Protein AF-A0A351ENZ6-F1 (afdb_monomer_lite)

Foldseek 3Di:
DDDDDPVVVVPDDPPDDPPDDDADDPVRLLVVFAADADDDPPAQPLRLVCLQVVAQDPVSLVSVVVVCVVQQQWDWDDDPPWIKIFGGPDDDDPVCNVLVCQLCDPVRRMDIPVDDDPSNVVSSVVVRVVSVVCSQVVLQWDVVLVVQLVVLQVCLVVQLVQLVVQLVVLVVCCVPPHDVSVVSNVSSVVSNVVSVVSNVCSVVSTDTDPNSSVSNSSSSSNVVNVVVVVVVVD

Sequence (234 aa):
MWSGGAADAAFGPLSGDVAGVELVDHERLAEMASIEFASPQGLSAAAGGIIHAEGVNSEHQIAWLIECAIRDEVRLEENHDDFVLSRGPAEPDPAVAGRLRAIFAGGVNRIELGTYDSGFAAAWEGLATELEEWREASGLWDQRGHQRRSSAQVFGVLGAFVGLVLAAVGGGLANRFGPVWVVLCAVGALLAGASLAALIRSWELPIRTPQGSARWIQIESFRRSIAASEARHA

Structure (mmCIF, N/CA/C/O backbone):
data_AF-A0A351ENZ6-F1
#
_entry.id   AF-A0A351ENZ6-F1
#
loop_
_atom_site.group_PDB
_atom_site.id
_atom_site.type_symbol
_atom_site.label_atom_id
_atom_site.label_alt_id
_atom_site.label_comp_id
_atom_site.label_asym_id
_atom_site.label_entity_id
_atom_site.label_seq_id
_atom_site.pdbx_PDB_ins_code
_atom_site.Cartn_x
_atom_site.Cartn_y
_atom_site.Cartn_z
_atom_site.occupancy
_atom_site.B_iso_or_equiv
_atom_site.auth_seq_id
_atom_site.auth_comp_id
_atom_site.auth_asym_id
_atom_site.auth_atom_id
_atom_site.pdbx_PDB_model_num
ATOM 1 N N . MET A 1 1 ? 12.466 12.233 24.292 1.00 42.19 1 MET A N 1
ATOM 2 C CA . MET A 1 1 ? 13.708 11.607 24.789 1.00 42.19 1 MET A CA 1
ATOM 3 C C . MET A 1 1 ? 13.307 10.708 25.945 1.00 42.19 1 MET A C 1
ATOM 5 O O . MET A 1 1 ? 12.887 11.272 26.938 1.00 42.19 1 MET A O 1
ATOM 9 N N . TRP A 1 2 ? 13.317 9.385 25.735 1.00 30.62 2 TRP A N 1
ATOM 10 C CA . TRP A 1 2 ? 13.268 8.233 26.669 1.00 30.62 2 TRP A CA 1
ATOM 11 C C . TRP A 1 2 ? 13.370 7.001 25.749 1.00 30.62 2 TRP A C 1
ATOM 13 O O . TRP A 1 2 ? 12.545 6.841 24.858 1.00 30.62 2 TRP A O 1
ATOM 23 N N . SER A 1 3 ? 14.577 6.447 25.617 1.00 38.00 3 SER A N 1
ATOM 24 C CA . SER A 1 3 ? 15.084 5.264 26.334 1.00 38.00 3 SER A CA 1
ATOM 25 C C . SER A 1 3 ? 14.529 3.973 25.731 1.00 38.00 3 SER A C 1
ATOM 27 O O . SER A 1 3 ? 13.439 3.526 26.084 1.00 38.00 3 SER A O 1
ATOM 29 N N . GLY A 1 4 ? 15.304 3.429 24.791 1.00 36.25 4 GLY A N 1
ATOM 30 C CA . GLY A 1 4 ? 15.056 2.175 24.102 1.00 36.25 4 GLY A CA 1
ATOM 31 C C . GLY A 1 4 ? 14.756 1.022 25.048 1.00 36.25 4 GLY A C 1
ATOM 32 O O . GLY A 1 4 ? 15.474 0.783 26.019 1.00 36.25 4 GLY A O 1
ATOM 33 N N . GLY A 1 5 ? 13.661 0.322 24.755 1.00 40.75 5 GLY A N 1
ATOM 34 C CA . GLY A 1 5 ? 13.326 -0.948 25.387 1.00 40.75 5 GLY A CA 1
ATOM 35 C C . GLY A 1 5 ? 14.260 -2.070 24.929 1.00 40.75 5 GLY A C 1
ATOM 36 O O . GLY A 1 5 ? 15.156 -1.862 24.118 1.00 40.75 5 GLY A O 1
ATOM 37 N N . ALA A 1 6 ? 14.022 -3.290 25.412 1.00 41.22 6 ALA A N 1
ATOM 38 C CA . ALA A 1 6 ? 14.859 -4.466 25.139 1.00 41.22 6 ALA A CA 1
ATOM 39 C C . ALA A 1 6 ? 15.089 -4.767 23.639 1.00 41.22 6 ALA A C 1
ATOM 41 O O . ALA A 1 6 ? 16.080 -5.405 23.296 1.00 41.22 6 ALA A O 1
ATOM 42 N N . ALA A 1 7 ? 14.227 -4.260 22.750 1.00 45.78 7 ALA A N 1
ATOM 43 C CA . ALA A 1 7 ? 14.430 -4.310 21.303 1.00 45.78 7 ALA A CA 1
ATOM 44 C C . ALA A 1 7 ? 15.624 -3.453 20.831 1.00 45.78 7 ALA A C 1
ATOM 46 O O . ALA A 1 7 ? 16.359 -3.880 19.952 1.00 45.78 7 ALA A O 1
ATOM 47 N N . ASP A 1 8 ? 15.875 -2.296 21.450 1.00 45.44 8 ASP A N 1
ATOM 48 C CA . ASP A 1 8 ? 16.986 -1.387 21.115 1.00 45.44 8 ASP A CA 1
ATOM 49 C C . ASP A 1 8 ? 18.348 -1.978 21.535 1.00 45.44 8 ASP A C 1
ATOM 51 O O . ASP A 1 8 ? 19.382 -1.708 20.930 1.00 45.44 8 ASP A O 1
ATOM 55 N N . ALA A 1 9 ? 18.350 -2.864 22.540 1.00 49.19 9 ALA A N 1
ATOM 56 C CA . ALA A 1 9 ? 19.544 -3.568 23.010 1.00 49.19 9 ALA A CA 1
ATOM 57 C C . ALA A 1 9 ? 19.987 -4.719 22.084 1.00 49.19 9 ALA A C 1
ATOM 59 O O . ALA A 1 9 ? 21.149 -5.120 22.132 1.00 49.19 9 ALA A O 1
ATOM 60 N N . ALA A 1 10 ? 19.097 -5.239 21.229 1.00 49.53 10 ALA A N 1
ATOM 61 C CA . ALA A 1 10 ? 19.420 -6.313 20.287 1.00 49.53 10 ALA A CA 1
ATOM 62 C C . ALA A 1 10 ? 20.144 -5.818 19.019 1.00 49.53 10 ALA A C 1
ATOM 64 O O . ALA A 1 10 ? 20.731 -6.628 18.305 1.00 49.53 10 ALA A O 1
ATOM 65 N N . PHE A 1 11 ? 20.137 -4.504 18.752 1.00 54.03 11 PHE A N 1
ATOM 66 C CA . PHE A 1 11 ? 20.664 -3.921 17.508 1.00 54.03 11 PHE A CA 1
ATOM 67 C C . PHE A 1 11 ? 21.945 -3.088 17.666 1.00 54.03 11 PHE A C 1
ATOM 69 O O . PHE A 1 11 ? 22.404 -2.499 16.692 1.00 54.03 11 PHE A O 1
ATOM 76 N N . GLY A 1 12 ? 22.575 -3.127 18.847 1.00 37.56 12 GLY A N 1
ATOM 77 C CA . GLY A 1 12 ? 23.904 -2.561 19.097 1.00 37.56 12 GLY A CA 1
ATOM 78 C C . GLY A 1 12 ? 23.966 -1.024 19.047 1.00 37.56 12 GLY A C 1
ATOM 79 O O . GLY A 1 12 ? 23.147 -0.367 18.406 1.00 37.56 12 GLY A O 1
ATOM 80 N N . PRO A 1 13 ? 24.928 -0.394 19.743 1.00 36.34 13 PRO A N 1
ATOM 81 C CA . PRO A 1 13 ? 25.093 1.049 19.665 1.00 36.34 13 PRO A CA 1
ATOM 82 C C . PRO A 1 13 ? 25.539 1.450 18.249 1.00 36.34 13 PRO A C 1
ATOM 84 O O . PRO A 1 13 ? 26.381 0.784 17.649 1.00 36.34 13 PRO A O 1
ATOM 87 N N . LEU A 1 14 ? 25.024 2.581 17.750 1.00 49.28 14 LEU A N 1
ATOM 88 C CA . LEU A 1 14 ? 25.514 3.312 16.568 1.00 49.28 14 LEU A CA 1
ATOM 89 C C . LEU A 1 14 ? 26.933 3.868 16.824 1.00 49.28 14 LEU A C 1
ATOM 91 O O . LEU A 1 14 ? 27.178 5.072 16.777 1.00 49.28 14 LEU A O 1
ATOM 95 N N . SER A 1 15 ? 27.875 3.002 17.181 1.00 42.12 15 SER A N 1
ATOM 96 C CA . SER A 1 15 ? 29.256 3.335 17.496 1.00 42.12 15 SER A CA 1
ATOM 97 C C . SER A 1 15 ? 30.168 2.754 16.427 1.00 42.12 15 SER A C 1
ATOM 99 O O . SER A 1 15 ? 30.624 1.625 16.538 1.00 42.12 15 SER A O 1
ATOM 101 N N . GLY A 1 16 ? 30.454 3.571 15.413 1.00 40.16 16 GLY A N 1
ATOM 102 C CA . GLY A 1 16 ? 31.770 3.661 14.766 1.00 40.16 16 GLY A CA 1
ATOM 103 C C . GLY A 1 16 ? 32.257 2.515 13.877 1.00 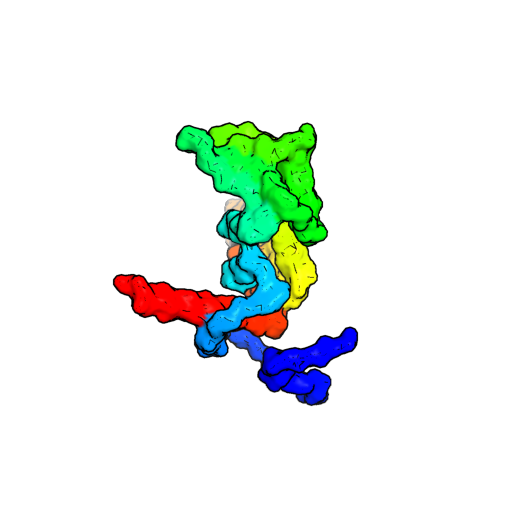40.16 16 GLY A C 1
ATOM 104 O O . GLY A 1 16 ? 33.166 2.763 13.094 1.00 40.16 16 GLY A O 1
ATOM 105 N N . ASP A 1 17 ? 31.657 1.330 13.932 1.00 40.62 17 ASP A N 1
ATOM 106 C CA . ASP A 1 17 ? 31.859 0.266 12.951 1.00 40.62 17 ASP A CA 1
ATOM 107 C C . ASP A 1 17 ? 30.571 0.163 12.139 1.00 40.62 17 ASP A C 1
ATOM 109 O O . ASP A 1 17 ? 29.503 -0.148 12.670 1.00 40.62 17 ASP A O 1
ATOM 113 N N . VAL A 1 18 ? 30.632 0.515 10.854 1.00 47.38 18 VAL A N 1
ATOM 114 C CA . VAL A 1 18 ? 29.490 0.326 9.958 1.00 47.38 18 VAL A CA 1
ATOM 115 C C . VAL A 1 18 ? 29.313 -1.180 9.844 1.00 47.38 18 VAL A C 1
ATOM 117 O O . VAL A 1 18 ? 30.059 -1.827 9.111 1.00 47.38 18 VAL A O 1
ATOM 120 N N . ALA A 1 19 ? 28.373 -1.743 10.608 1.00 56.81 19 ALA A N 1
ATOM 121 C CA . ALA A 1 19 ? 27.959 -3.126 10.441 1.00 56.81 19 ALA A CA 1
ATOM 122 C C . ALA A 1 19 ? 27.770 -3.371 8.939 1.00 56.81 19 ALA A C 1
ATOM 124 O O . ALA A 1 19 ? 27.070 -2.604 8.269 1.00 56.81 19 ALA A O 1
ATOM 125 N N . GLY A 1 20 ? 28.478 -4.365 8.399 1.00 56.78 20 GLY A N 1
ATOM 126 C CA . GLY A 1 20 ? 28.461 -4.640 6.969 1.00 56.78 20 GLY A CA 1
ATOM 127 C C . GLY A 1 20 ? 27.023 -4.850 6.508 1.00 56.78 20 GLY A C 1
ATOM 128 O O . GLY A 1 20 ? 26.339 -5.742 7.002 1.00 56.78 20 GLY A O 1
ATOM 129 N N . VAL A 1 21 ? 26.549 -4.004 5.593 1.00 68.12 21 VAL A N 1
ATOM 130 C CA . VAL A 1 21 ? 25.243 -4.190 4.959 1.00 68.12 21 VAL A CA 1
ATOM 131 C C . VAL A 1 21 ? 25.436 -5.176 3.815 1.00 68.12 21 VAL A C 1
ATOM 133 O O . VAL A 1 21 ? 26.116 -4.865 2.837 1.00 68.12 21 VAL A O 1
ATOM 136 N N . GLU A 1 22 ? 24.851 -6.361 3.950 1.00 77.25 22 GLU A N 1
ATOM 137 C CA . GLU A 1 22 ? 24.860 -7.401 2.923 1.00 77.25 22 GLU A CA 1
ATOM 138 C C . GLU A 1 22 ? 23.503 -7.457 2.211 1.00 77.25 22 GLU A C 1
ATOM 140 O O . GLU A 1 22 ? 22.449 -7.316 2.835 1.00 77.25 22 GLU A O 1
ATOM 145 N N . LEU A 1 23 ? 23.531 -7.648 0.889 1.00 77.88 23 LEU A N 1
ATOM 146 C CA . LEU A 1 23 ? 22.327 -7.942 0.117 1.00 77.88 23 LEU A CA 1
ATOM 147 C C . LEU A 1 23 ? 22.000 -9.424 0.273 1.00 77.88 23 LEU A C 1
ATOM 149 O O . LEU A 1 23 ? 22.807 -10.279 -0.079 1.00 77.88 23 LEU A O 1
ATOM 153 N N . VAL A 1 24 ? 20.805 -9.702 0.778 1.00 80.19 24 VAL A N 1
ATOM 154 C CA . VAL A 1 24 ? 20.332 -11.050 1.086 1.00 80.19 24 VAL A CA 1
ATOM 155 C C . VAL A 1 24 ? 19.031 -11.286 0.326 1.00 80.19 24 VAL A C 1
ATOM 157 O O . VAL A 1 24 ? 18.203 -10.378 0.222 1.00 80.19 24 VAL A O 1
ATOM 160 N N . ASP A 1 25 ? 18.860 -12.481 -0.237 1.00 82.94 25 ASP A N 1
ATOM 161 C CA . ASP A 1 25 ? 17.601 -12.860 -0.876 1.00 82.94 25 ASP A CA 1
ATOM 162 C C . ASP A 1 25 ? 16.477 -13.086 0.153 1.00 82.94 25 ASP A C 1
ATOM 164 O O . ASP A 1 25 ? 16.684 -13.115 1.369 1.00 82.94 25 ASP A O 1
ATOM 168 N N . HIS A 1 26 ? 15.245 -13.207 -0.340 1.00 82.00 26 HIS A N 1
ATOM 169 C CA . HIS A 1 26 ? 14.070 -13.314 0.520 1.00 82.00 26 HIS A CA 1
ATOM 170 C C . HIS A 1 26 ? 14.065 -14.595 1.368 1.00 82.00 26 HIS A C 1
ATOM 172 O O . HIS A 1 26 ? 13.632 -14.563 2.518 1.00 82.00 26 HIS A O 1
ATOM 178 N N . GLU A 1 27 ? 14.551 -15.713 0.824 1.00 83.69 27 GLU A N 1
ATOM 179 C CA . GLU A 1 27 ? 14.566 -17.009 1.508 1.00 83.69 27 GLU A CA 1
ATOM 180 C C . GLU A 1 27 ? 15.565 -16.990 2.664 1.00 83.69 27 GLU A C 1
ATOM 182 O O . GLU A 1 27 ? 15.216 -17.287 3.808 1.00 83.69 27 GLU A O 1
ATOM 187 N N . ARG A 1 28 ? 16.780 -16.511 2.402 1.00 82.62 28 ARG A N 1
ATOM 188 C CA . ARG A 1 28 ? 17.819 -16.365 3.411 1.00 82.62 28 ARG A CA 1
ATOM 189 C C . ARG A 1 28 ? 17.437 -15.344 4.482 1.00 82.62 28 ARG A C 1
ATOM 191 O O . ARG A 1 28 ? 17.751 -15.550 5.652 1.00 82.62 28 ARG A O 1
ATOM 198 N N . LEU A 1 29 ? 16.712 -14.283 4.127 1.00 83.38 29 LEU A N 1
ATOM 199 C CA . LEU A 1 29 ? 16.160 -13.350 5.111 1.00 83.38 29 LEU A CA 1
ATOM 200 C C . LEU A 1 29 ? 15.063 -14.006 5.972 1.00 83.38 29 LEU A C 1
ATOM 202 O O . LEU A 1 29 ? 14.991 -13.760 7.176 1.00 83.38 29 LEU A O 1
ATOM 206 N N . ALA A 1 30 ? 14.236 -14.876 5.386 1.00 83.12 30 ALA A N 1
ATOM 207 C CA . ALA A 1 30 ? 13.219 -15.645 6.103 1.00 83.12 30 ALA A CA 1
ATOM 208 C C . ALA A 1 30 ? 13.824 -16.635 7.111 1.00 83.12 30 ALA A C 1
ATOM 210 O O . ALA A 1 30 ? 13.218 -16.895 8.154 1.00 83.12 30 ALA A O 1
ATOM 211 N N . GLU A 1 31 ? 15.008 -17.182 6.841 1.00 85.38 31 GLU A N 1
ATOM 212 C CA . GLU A 1 31 ? 15.739 -18.035 7.789 1.00 85.38 31 GLU A CA 1
ATOM 213 C C . GLU A 1 31 ? 16.205 -17.271 9.036 1.00 85.38 31 GLU A C 1
ATOM 215 O O . GLU A 1 31 ? 16.353 -17.863 10.104 1.00 85.38 31 GLU A O 1
ATOM 220 N N . MET A 1 32 ? 16.400 -15.953 8.930 1.00 84.50 32 MET A N 1
ATOM 221 C CA . MET A 1 32 ? 16.788 -15.105 10.062 1.00 84.50 32 MET A CA 1
ATOM 222 C C . MET A 1 32 ? 15.618 -14.809 11.013 1.00 84.50 32 MET A C 1
ATOM 224 O O . MET A 1 32 ? 15.847 -14.385 12.146 1.00 84.50 32 MET A O 1
ATOM 228 N N . ALA A 1 33 ? 14.372 -15.029 10.580 1.00 81.19 33 ALA A N 1
ATOM 229 C CA . ALA A 1 33 ? 13.196 -14.832 11.418 1.00 81.19 33 ALA A CA 1
ATOM 230 C C . ALA A 1 33 ? 13.034 -15.966 12.439 1.00 81.19 33 ALA A C 1
ATOM 232 O O . ALA A 1 33 ? 12.765 -17.120 12.093 1.00 81.19 33 ALA A O 1
ATOM 233 N N . SER A 1 34 ? 13.165 -15.617 13.720 1.00 76.69 34 SER A N 1
ATOM 234 C CA . SER A 1 34 ? 12.829 -16.489 14.849 1.00 76.69 34 SER A CA 1
ATOM 235 C C . SER A 1 34 ? 11.314 -16.501 15.102 1.00 76.69 34 SER A C 1
ATOM 237 O O . SER A 1 34 ? 10.559 -15.901 14.351 1.00 76.69 34 SER A O 1
ATOM 239 N N . ILE A 1 35 ? 10.829 -17.217 16.119 1.00 74.62 35 ILE A N 1
ATOM 240 C CA . ILE A 1 35 ? 9.416 -17.150 16.529 1.00 74.62 35 ILE A CA 1
ATOM 241 C C . ILE A 1 35 ? 9.283 -16.052 17.582 1.00 74.62 35 ILE A C 1
ATOM 243 O O . ILE A 1 35 ? 9.922 -16.132 18.631 1.00 74.62 35 ILE A O 1
ATOM 247 N N . GLU A 1 36 ? 8.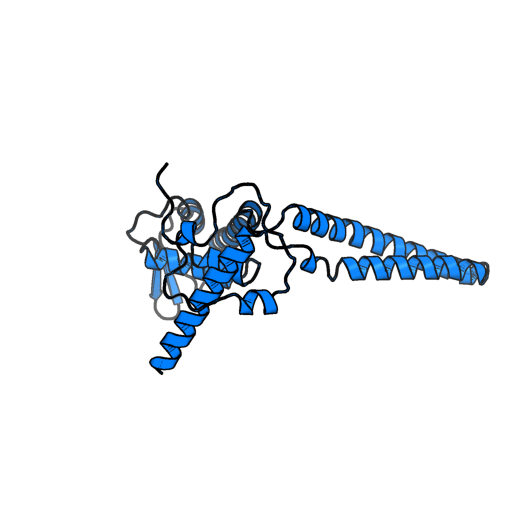428 -15.062 17.330 1.00 72.62 36 GLU A N 1
ATOM 248 C CA . GLU A 1 36 ? 8.165 -13.964 18.261 1.00 72.62 36 GLU A CA 1
ATOM 249 C C . GLU A 1 36 ? 6.667 -13.869 18.559 1.00 72.62 36 GLU A C 1
ATOM 251 O O . GLU A 1 36 ? 5.837 -13.846 17.656 1.00 72.62 36 GLU A O 1
ATOM 256 N N . PHE A 1 37 ? 6.304 -13.846 19.842 1.00 66.69 37 PHE A N 1
ATOM 257 C CA . PHE A 1 37 ? 4.900 -13.809 20.276 1.00 66.69 37 PHE A CA 1
ATOM 258 C C . PHE A 1 37 ? 4.353 -12.388 20.453 1.00 66.69 37 PHE A C 1
ATOM 260 O O . PHE A 1 37 ? 3.145 -12.209 20.594 1.00 66.69 37 PHE A O 1
ATOM 267 N N . ALA A 1 38 ? 5.223 -11.378 20.478 1.00 74.50 38 ALA A N 1
ATOM 268 C CA . ALA A 1 38 ? 4.805 -9.993 20.619 1.00 74.50 38 ALA A CA 1
ATOM 269 C C . ALA A 1 38 ? 4.370 -9.431 19.261 1.00 74.50 38 ALA A C 1
ATOM 271 O O . ALA A 1 38 ? 5.076 -9.587 18.268 1.00 74.50 38 ALA A O 1
ATOM 272 N N . SER A 1 39 ? 3.222 -8.749 19.236 1.00 71.88 39 SER A N 1
ATOM 273 C CA . SER A 1 39 ? 2.805 -7.994 18.053 1.00 71.88 39 SER A CA 1
ATOM 274 C C . SER A 1 39 ? 3.839 -6.899 17.736 1.00 71.88 39 SER A C 1
ATOM 276 O O . SER A 1 39 ? 4.297 -6.224 18.671 1.00 71.88 39 SER A O 1
ATOM 278 N N . PRO A 1 40 ? 4.201 -6.687 16.455 1.00 78.31 40 PRO A N 1
ATOM 279 C CA . PRO A 1 40 ? 5.103 -5.615 16.051 1.00 78.31 40 PRO A CA 1
ATOM 280 C C . PRO A 1 40 ? 4.587 -4.244 16.509 1.00 78.31 40 PRO A C 1
ATOM 282 O O . PRO A 1 40 ? 3.579 -3.734 16.023 1.00 78.31 40 PRO A O 1
ATOM 285 N N . GLN A 1 41 ? 5.285 -3.618 17.458 1.00 79.44 41 GLN A N 1
ATOM 286 C CA . GLN A 1 41 ? 4.837 -2.345 18.024 1.00 79.44 41 GLN A CA 1
ATOM 287 C C . GLN A 1 41 ? 4.983 -1.184 17.034 1.00 79.44 41 GLN A C 1
ATOM 289 O O . GLN A 1 41 ? 5.978 -1.077 16.302 1.00 79.44 41 GLN A O 1
ATOM 294 N N . GLY A 1 42 ? 4.007 -0.272 17.089 1.00 82.62 42 GLY A N 1
ATOM 295 C CA . GLY A 1 42 ? 3.981 0.949 16.282 1.00 82.62 42 GLY A CA 1
ATOM 296 C C . GLY A 1 42 ? 3.689 0.698 14.805 1.00 82.62 42 GLY A C 1
ATOM 297 O O . GLY A 1 42 ? 4.069 1.516 13.970 1.00 82.62 42 GLY A O 1
ATOM 298 N N . LEU A 1 43 ? 3.064 -0.435 14.484 1.00 86.31 43 LEU A N 1
ATOM 299 C CA . LEU A 1 43 ? 2.699 -0.807 13.130 1.00 86.31 43 LEU A CA 1
ATOM 300 C C . LEU A 1 43 ? 1.227 -1.211 13.089 1.00 86.31 43 LEU A C 1
ATOM 302 O O . LEU A 1 43 ? 0.778 -1.986 13.931 1.00 86.31 43 LEU A O 1
ATOM 306 N N . SER A 1 44 ? 0.491 -0.692 12.112 1.00 90.69 44 SER A N 1
ATOM 307 C CA . SER A 1 44 ? -0.852 -1.181 11.818 1.00 90.69 44 SER A CA 1
ATOM 308 C C . SER A 1 44 ? -0.778 -2.521 11.078 1.00 90.69 44 SER A C 1
ATOM 310 O O . SER A 1 44 ? 0.217 -2.826 10.416 1.00 90.69 44 SER A O 1
ATOM 312 N N . ALA A 1 45 ? -1.825 -3.331 11.159 1.00 90.94 45 ALA A N 1
ATOM 313 C CA . ALA A 1 45 ? -1.991 -4.572 10.418 1.00 90.94 45 ALA A CA 1
ATOM 314 C C . ALA A 1 45 ? -1.929 -4.320 8.907 1.00 90.94 45 ALA A C 1
ATOM 316 O O . ALA A 1 45 ? -1.285 -5.084 8.189 1.00 90.94 45 ALA A O 1
ATOM 317 N N . ALA A 1 46 ? -2.514 -3.214 8.432 1.00 93.62 46 ALA A N 1
ATOM 318 C CA . ALA A 1 46 ? -2.392 -2.797 7.036 1.00 93.62 46 ALA A CA 1
ATOM 319 C C . ALA A 1 46 ? -0.928 -2.535 6.645 1.00 93.62 46 ALA A C 1
ATOM 321 O O . ALA A 1 46 ? -0.441 -3.093 5.663 1.00 93.62 46 ALA A O 1
ATOM 322 N N . ALA A 1 47 ? -0.194 -1.758 7.449 1.00 93.25 47 ALA A N 1
ATOM 323 C CA . ALA A 1 47 ? 1.230 -1.507 7.236 1.00 93.25 47 ALA A CA 1
ATOM 324 C C . ALA A 1 47 ? 2.061 -2.800 7.297 1.00 93.25 47 ALA A C 1
ATOM 326 O O . ALA A 1 47 ? 2.982 -2.984 6.504 1.00 93.25 47 ALA A O 1
ATOM 327 N N . GLY A 1 48 ? 1.722 -3.718 8.205 1.00 92.31 48 GLY A N 1
ATOM 328 C CA . GLY A 1 48 ? 2.382 -5.016 8.346 1.00 92.31 48 GLY A CA 1
ATOM 329 C C . GLY A 1 48 ? 2.200 -5.895 7.118 1.00 92.31 48 GLY A C 1
ATOM 330 O O . GLY A 1 48 ? 3.177 -6.444 6.609 1.00 92.31 48 GLY A O 1
ATOM 331 N N . GLY A 1 49 ? 0.974 -5.958 6.598 1.00 92.00 49 GLY A N 1
ATOM 332 C CA . GLY A 1 49 ? 0.669 -6.642 5.345 1.00 92.00 49 GLY A CA 1
ATOM 333 C C . GLY A 1 49 ? 1.449 -6.059 4.168 1.00 92.00 49 GLY A C 1
ATOM 334 O O . GLY A 1 49 ? 2.099 -6.805 3.442 1.00 92.00 49 GLY A O 1
ATOM 335 N N . ILE A 1 50 ? 1.495 -4.727 4.042 1.00 93.44 50 ILE A N 1
ATOM 336 C CA . ILE A 1 50 ? 2.241 -4.049 2.967 1.00 93.44 50 ILE A CA 1
ATOM 337 C C . ILE A 1 50 ? 3.738 -4.357 3.036 1.00 93.44 50 ILE A C 1
ATOM 339 O O . ILE A 1 50 ? 4.371 -4.597 2.008 1.00 93.44 50 ILE A O 1
ATOM 343 N N . ILE A 1 51 ? 4.323 -4.365 4.237 1.00 92.50 51 ILE A N 1
ATOM 344 C CA . ILE A 1 51 ? 5.735 -4.721 4.411 1.00 92.50 51 ILE A CA 1
ATOM 345 C C . ILE A 1 51 ? 5.965 -6.182 4.022 1.00 92.50 51 ILE A C 1
ATOM 347 O O . ILE A 1 51 ? 6.935 -6.469 3.324 1.00 92.50 51 ILE A O 1
ATOM 351 N N . HIS A 1 52 ? 5.084 -7.094 4.443 1.00 90.81 52 HIS A N 1
ATOM 352 C CA . HIS A 1 52 ? 5.208 -8.527 4.166 1.00 90.81 52 HIS A CA 1
ATOM 353 C C . HIS A 1 52 ? 5.061 -8.859 2.676 1.00 90.81 52 HIS A C 1
ATOM 355 O O . HIS A 1 52 ? 5.907 -9.569 2.133 1.00 90.81 52 HIS A O 1
ATOM 361 N N . ALA A 1 53 ? 4.044 -8.291 2.022 1.00 89.62 53 ALA A N 1
ATOM 362 C CA . ALA A 1 53 ? 3.724 -8.479 0.606 1.00 89.62 53 ALA A CA 1
ATOM 363 C C . ALA A 1 53 ? 4.549 -7.592 -0.346 1.00 89.62 53 ALA A C 1
ATOM 365 O O . ALA A 1 53 ? 4.440 -7.721 -1.562 1.00 89.62 53 ALA A O 1
ATOM 366 N N . GLU A 1 54 ? 5.347 -6.670 0.199 1.00 88.06 54 GLU A N 1
ATOM 367 C CA . GLU A 1 54 ? 6.153 -5.680 -0.527 1.00 88.06 54 GLU A CA 1
ATOM 368 C C . GLU A 1 54 ? 5.369 -4.724 -1.445 1.00 88.06 54 GLU A C 1
ATOM 370 O O . GLU A 1 54 ? 5.958 -4.058 -2.305 1.00 88.06 54 GLU A O 1
ATOM 375 N N . GLY A 1 55 ? 4.059 -4.589 -1.244 1.00 88.06 55 GLY A N 1
ATOM 376 C CA . GLY A 1 55 ? 3.169 -3.779 -2.075 1.00 88.06 55 GLY A CA 1
ATOM 377 C C . GLY A 1 55 ? 1.791 -3.583 -1.448 1.00 88.06 55 GLY A C 1
ATOM 378 O O . GLY A 1 55 ? 1.464 -4.198 -0.433 1.00 88.06 55 GLY A O 1
ATOM 379 N N . VAL A 1 56 ? 0.982 -2.707 -2.041 1.00 90.75 56 VAL A N 1
ATOM 380 C CA . VAL A 1 56 ? -0.399 -2.460 -1.609 1.00 90.75 56 VAL A CA 1
ATOM 381 C C . VAL A 1 56 ? -1.364 -3.324 -2.421 1.00 90.75 56 VAL A C 1
ATOM 383 O O . VAL A 1 56 ? -1.419 -3.218 -3.642 1.00 90.75 56 VAL A O 1
ATOM 386 N N . ASN A 1 57 ? -2.152 -4.146 -1.723 1.00 91.62 57 ASN A N 1
ATOM 387 C CA . ASN A 1 57 ? -3.194 -5.001 -2.285 1.00 91.62 57 ASN A CA 1
ATOM 388 C C . ASN A 1 57 ? -4.527 -4.739 -1.560 1.00 91.62 57 ASN A C 1
ATOM 390 O O . ASN A 1 57 ? -4.558 -4.096 -0.504 1.00 91.62 57 ASN A O 1
ATOM 394 N N . SER A 1 58 ? -5.627 -5.277 -2.092 1.00 93.06 58 SER A N 1
ATOM 395 C CA . SER A 1 58 ? -6.972 -5.151 -1.509 1.00 93.06 58 SER A CA 1
ATOM 396 C C . SER A 1 58 ? -7.059 -5.653 -0.066 1.00 93.06 58 SER A C 1
ATOM 398 O O . SER A 1 58 ? -7.767 -5.071 0.755 1.00 93.06 58 SER A O 1
ATOM 400 N N . GLU A 1 59 ? -6.299 -6.691 0.278 1.00 95.12 59 GLU A N 1
ATOM 401 C CA . GLU A 1 59 ? -6.258 -7.274 1.619 1.00 95.12 59 GLU A CA 1
ATOM 402 C C . GLU A 1 59 ? -5.793 -6.254 2.666 1.00 95.12 59 GLU A C 1
ATOM 404 O O . GLU A 1 59 ? -6.258 -6.283 3.802 1.00 95.12 59 GLU A O 1
ATOM 409 N N . HIS A 1 60 ? -4.927 -5.307 2.293 1.00 95.88 60 HIS A N 1
ATOM 410 C CA . HIS A 1 60 ? -4.419 -4.288 3.215 1.00 95.88 60 HIS A CA 1
ATOM 411 C C . HIS A 1 60 ? -5.457 -3.201 3.498 1.00 95.88 60 HIS A C 1
ATOM 413 O O . HIS A 1 60 ? -5.533 -2.700 4.618 1.00 95.88 60 HIS A O 1
ATOM 419 N N . GLN A 1 61 ? -6.302 -2.875 2.517 1.00 95.38 61 GLN A N 1
ATOM 420 C CA . GLN A 1 61 ? -7.437 -1.974 2.725 1.00 95.38 61 GLN A CA 1
ATOM 421 C C . GLN A 1 61 ? -8.482 -2.613 3.648 1.00 95.38 61 GLN A C 1
ATOM 423 O O . GLN A 1 61 ? -9.037 -1.955 4.526 1.00 95.38 61 GLN A O 1
ATOM 428 N N . ILE A 1 62 ? -8.712 -3.920 3.490 1.00 95.38 62 ILE A N 1
ATOM 429 C CA . ILE A 1 62 ? -9.587 -4.690 4.379 1.00 95.38 62 ILE A CA 1
ATOM 430 C C . ILE A 1 62 ? -8.988 -4.755 5.788 1.00 95.38 62 ILE A C 1
ATOM 432 O O . ILE A 1 62 ? -9.699 -4.493 6.753 1.00 95.38 62 ILE A O 1
ATOM 436 N N . ALA A 1 63 ? -7.689 -5.040 5.925 1.00 95.75 63 ALA A N 1
ATOM 437 C CA . ALA A 1 63 ? -7.009 -5.047 7.220 1.00 95.75 63 ALA A CA 1
ATOM 438 C C . ALA A 1 63 ? -7.138 -3.691 7.932 1.00 95.75 63 ALA A C 1
ATOM 440 O O . ALA A 1 63 ? -7.482 -3.651 9.111 1.00 95.75 63 ALA A O 1
ATOM 441 N N . TRP A 1 64 ? -6.961 -2.587 7.199 1.00 96.44 64 TRP A N 1
ATOM 442 C CA . TRP A 1 64 ? -7.186 -1.233 7.709 1.00 96.44 64 TRP A CA 1
ATOM 443 C C . TRP A 1 64 ? -8.621 -1.042 8.220 1.00 96.44 64 TRP A C 1
ATOM 445 O O . TRP A 1 64 ? -8.830 -0.499 9.307 1.00 96.44 64 TRP A O 1
ATOM 455 N N . LEU A 1 65 ? -9.618 -1.522 7.470 1.00 95.38 65 LEU A N 1
ATOM 456 C CA . LEU A 1 65 ? -11.024 -1.412 7.862 1.00 95.38 65 LEU A CA 1
ATOM 457 C C . LEU A 1 65 ? -11.328 -2.250 9.111 1.00 95.38 65 LEU A C 1
ATOM 459 O O . LEU A 1 65 ? -12.023 -1.778 10.010 1.00 95.38 65 LEU A O 1
ATOM 463 N N . ILE A 1 66 ? -10.772 -3.460 9.195 1.00 95.12 66 ILE A N 1
ATOM 464 C CA . ILE A 1 66 ? -10.886 -4.332 10.368 1.00 95.12 66 ILE A CA 1
ATOM 465 C C . ILE A 1 66 ? -10.267 -3.656 11.595 1.00 95.12 66 ILE A C 1
ATOM 467 O O . ILE A 1 66 ? -10.867 -3.681 12.662 1.00 95.12 66 ILE A O 1
ATOM 471 N N . GLU A 1 67 ? -9.115 -2.997 11.473 1.00 94.12 67 GLU A N 1
ATOM 472 C CA . GLU A 1 67 ? -8.519 -2.254 12.590 1.00 94.12 67 GLU A CA 1
ATOM 473 C C . GLU A 1 67 ? -9.364 -1.065 13.045 1.00 94.12 67 GLU A C 1
ATOM 475 O O . GLU A 1 67 ? -9.420 -0.774 14.241 1.00 94.12 67 GLU A O 1
ATOM 480 N N . CYS A 1 68 ? -10.016 -0.367 12.113 1.00 95.88 68 CYS A N 1
ATOM 481 C CA . CYS A 1 68 ? -10.987 0.673 12.456 1.00 95.88 68 CYS A CA 1
ATOM 482 C C . CYS A 1 68 ? -12.189 0.065 13.201 1.00 95.88 68 CYS A C 1
ATOM 484 O O . CYS A 1 68 ? -12.666 0.637 14.180 1.00 95.88 68 CYS A O 1
ATOM 486 N N . ALA A 1 69 ? -12.649 -1.120 12.785 1.00 95.75 69 ALA A N 1
ATOM 487 C CA . ALA A 1 69 ? -13.740 -1.831 13.446 1.00 95.75 69 ALA A CA 1
ATOM 488 C C . ALA A 1 69 ? -13.351 -2.333 14.847 1.00 95.75 69 ALA A C 1
ATOM 490 O O . ALA A 1 69 ? -14.121 -2.187 15.791 1.00 95.75 69 ALA A O 1
ATOM 491 N N . ILE A 1 70 ? -12.131 -2.855 15.017 1.00 94.25 70 ILE A N 1
ATOM 492 C CA . ILE A 1 70 ? -11.583 -3.269 16.320 1.00 94.25 70 ILE A CA 1
ATOM 493 C C . ILE A 1 70 ? -11.502 -2.078 17.284 1.00 94.25 70 ILE A C 1
ATOM 495 O O . ILE A 1 70 ? -11.743 -2.237 18.479 1.00 94.25 70 ILE A O 1
ATOM 499 N N . ARG A 1 71 ? -11.194 -0.880 16.772 1.00 94.88 71 ARG A N 1
ATOM 500 C CA . ARG A 1 71 ? -11.187 0.373 17.545 1.00 94.88 71 ARG A CA 1
ATOM 501 C C . ARG A 1 71 ? -12.581 0.987 17.749 1.00 94.88 71 ARG A C 1
ATOM 503 O O . ARG A 1 71 ? -12.675 2.051 18.350 1.00 94.88 71 ARG A O 1
ATOM 510 N N . ASP A 1 72 ? -13.646 0.324 17.287 1.00 95.56 72 ASP A N 1
ATOM 511 C CA . ASP A 1 72 ? -15.047 0.782 17.328 1.00 95.56 72 ASP A CA 1
ATOM 512 C C . ASP A 1 72 ? -15.252 2.160 16.657 1.00 95.56 72 ASP A C 1
ATOM 514 O O . ASP A 1 72 ? -16.138 2.931 17.025 1.00 95.56 72 ASP A O 1
ATOM 518 N N . GLU A 1 73 ? -14.420 2.484 15.658 1.00 96.00 73 GLU A N 1
ATOM 519 C CA . GLU A 1 73 ? -14.519 3.700 14.828 1.00 96.00 73 GLU A CA 1
ATOM 520 C C . GLU A 1 73 ? -15.524 3.508 13.683 1.00 96.00 73 GLU A C 1
ATOM 522 O O . GLU A 1 73 ? -16.140 4.459 13.191 1.00 96.00 73 GLU A O 1
ATOM 527 N N . VAL A 1 74 ? -15.709 2.255 13.267 1.00 95.94 74 VAL A N 1
ATOM 528 C CA . VAL A 1 74 ? -16.704 1.811 12.289 1.00 95.94 74 VAL A CA 1
ATOM 529 C C . VAL A 1 74 ? -17.353 0.518 12.756 1.00 95.94 74 VAL A C 1
ATOM 531 O O . VAL A 1 74 ? -16.772 -0.233 13.537 1.00 95.94 74 VAL A O 1
ATOM 534 N N . ARG A 1 75 ? -18.549 0.232 12.251 1.00 95.12 75 ARG A N 1
ATOM 535 C CA . ARG A 1 75 ? -19.240 -1.038 12.468 1.00 95.12 75 ARG A CA 1
ATOM 536 C C . ARG A 1 75 ? -19.706 -1.611 11.151 1.00 95.12 75 ARG A C 1
ATOM 538 O O . ARG A 1 75 ? -20.159 -0.875 10.278 1.00 95.12 75 ARG A O 1
ATOM 545 N N . LEU A 1 76 ? -19.593 -2.924 11.032 1.00 92.25 76 LEU A N 1
ATOM 546 C CA . LEU A 1 76 ? -20.135 -3.682 9.920 1.00 92.25 76 LEU A CA 1
ATOM 547 C C . LEU A 1 76 ? -21.275 -4.538 10.464 1.00 92.25 76 LEU A C 1
ATOM 549 O O . LEU A 1 76 ? -21.049 -5.411 11.298 1.00 92.25 76 LEU A O 1
ATOM 553 N N . GLU A 1 77 ? -22.491 -4.247 10.027 1.00 91.81 77 GLU A N 1
ATOM 554 C CA . GLU A 1 77 ? -23.701 -4.940 10.461 1.00 91.81 77 GLU A CA 1
ATOM 555 C C . GLU A 1 77 ? -24.339 -5.649 9.269 1.00 91.81 77 GLU A C 1
ATOM 557 O O . GLU A 1 77 ? -24.424 -5.093 8.175 1.00 91.81 77 GLU A O 1
ATOM 562 N N . GLU A 1 78 ? -24.794 -6.878 9.481 1.00 89.00 78 GLU A N 1
ATOM 563 C CA . GLU A 1 78 ? -25.592 -7.610 8.501 1.00 89.00 78 GLU A CA 1
ATOM 564 C C . GLU A 1 78 ? -27.030 -7.070 8.506 1.00 89.00 7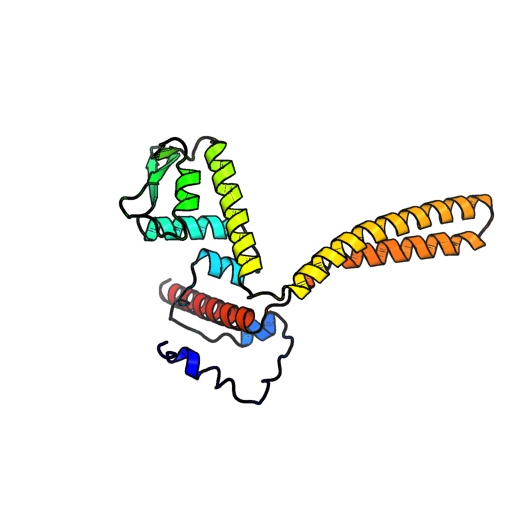8 GLU A C 1
ATOM 566 O O . GLU A 1 78 ? -27.625 -6.828 9.560 1.00 89.00 78 GLU A O 1
ATOM 571 N N . ASN A 1 79 ? -27.590 -6.850 7.322 1.00 82.94 79 ASN A N 1
ATOM 572 C CA . ASN A 1 79 ? -28.942 -6.362 7.105 1.00 82.94 79 ASN A CA 1
ATOM 573 C C . ASN A 1 79 ? -29.619 -7.206 6.021 1.00 82.94 79 ASN A C 1
ATOM 575 O O . ASN A 1 79 ? -29.454 -6.949 4.830 1.00 82.94 79 ASN A O 1
ATOM 579 N N . HIS A 1 80 ? -30.410 -8.191 6.448 1.00 81.62 80 HIS A N 1
ATOM 580 C CA . HIS A 1 80 ? -30.996 -9.206 5.570 1.00 81.62 80 HIS A CA 1
ATOM 581 C C . HIS A 1 80 ? -29.919 -9.969 4.785 1.00 81.62 80 HIS A C 1
ATOM 583 O O . HIS A 1 80 ? -29.209 -10.753 5.400 1.00 81.62 80 HIS A O 1
ATOM 589 N N . ASP A 1 81 ? -29.803 -9.731 3.477 1.00 80.75 81 ASP A N 1
ATOM 590 C CA . ASP A 1 81 ? -28.819 -10.373 2.594 1.00 80.75 81 ASP A CA 1
ATOM 591 C C . ASP A 1 81 ? -27.633 -9.443 2.252 1.00 80.75 81 ASP A C 1
ATOM 593 O O . ASP A 1 81 ? -26.754 -9.822 1.480 1.00 80.75 81 ASP A O 1
ATOM 597 N N . ASP A 1 82 ? -27.598 -8.229 2.820 1.00 84.50 82 ASP A N 1
ATOM 598 C CA . ASP A 1 82 ? -26.579 -7.2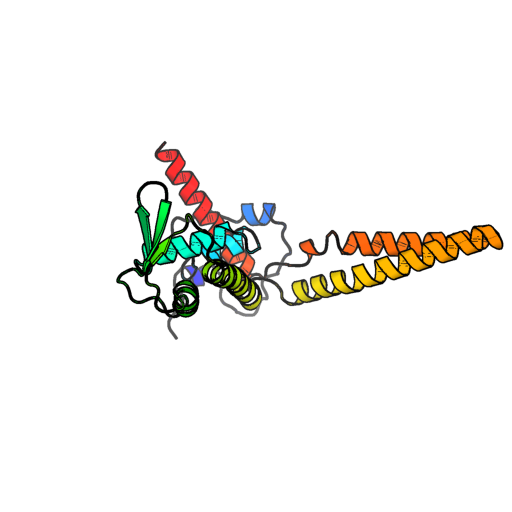09 2.556 1.00 84.50 82 ASP A CA 1
ATOM 599 C C . ASP A 1 82 ? -25.789 -6.831 3.813 1.00 84.50 82 ASP A C 1
ATOM 601 O O . ASP A 1 82 ? -26.212 -7.045 4.947 1.00 84.50 82 ASP A O 1
ATOM 605 N N . PHE A 1 83 ? -24.635 -6.193 3.613 1.00 88.75 83 PHE A N 1
ATOM 606 C CA . PHE A 1 83 ? -23.840 -5.621 4.696 1.00 88.75 83 PHE A CA 1
ATOM 607 C C . PHE A 1 83 ? -23.939 -4.110 4.716 1.00 88.75 83 PHE A C 1
ATOM 609 O O . PHE A 1 83 ? -24.007 -3.445 3.681 1.00 88.75 83 PHE A O 1
ATOM 616 N N . VAL A 1 84 ? -23.891 -3.559 5.919 1.00 91.81 84 VAL A N 1
ATOM 617 C CA . VAL A 1 84 ? -23.995 -2.132 6.133 1.00 91.81 84 VAL A CA 1
ATOM 618 C C . VAL A 1 84 ? -22.843 -1.640 6.986 1.00 91.81 84 VAL A C 1
ATOM 620 O O . VAL A 1 84 ? -22.675 -2.047 8.134 1.00 91.81 84 VAL A O 1
ATOM 623 N N . LEU A 1 85 ? -22.063 -0.730 6.410 1.00 93.44 85 LEU A N 1
ATOM 624 C CA . LEU A 1 85 ? -20.973 -0.047 7.084 1.00 93.44 85 LEU A CA 1
ATOM 625 C C . LEU A 1 85 ? -21.502 1.235 7.733 1.00 93.44 85 LEU A C 1
ATOM 627 O O . LEU A 1 85 ? -22.047 2.104 7.052 1.00 93.44 85 LEU A O 1
ATOM 631 N N . SER A 1 86 ? -21.335 1.386 9.040 1.00 94.88 86 SER A N 1
ATOM 632 C CA . SER A 1 86 ? -21.753 2.571 9.790 1.00 94.88 86 SER A CA 1
ATOM 633 C C . SER A 1 86 ? -20.610 3.154 10.616 1.00 94.88 86 SER A C 1
ATOM 635 O O . SER A 1 86 ? -19.589 2.504 10.854 1.00 94.88 86 SER A O 1
ATOM 637 N N . ARG A 1 87 ? -20.755 4.415 11.036 1.00 94.31 87 ARG A N 1
ATOM 638 C CA . ARG A 1 87 ? -19.831 5.014 12.007 1.00 94.31 87 ARG A CA 1
ATOM 639 C C . ARG A 1 87 ? -19.995 4.338 13.364 1.00 94.31 87 ARG A C 1
ATOM 641 O O . ARG A 1 87 ? -21.113 4.196 13.859 1.00 94.31 87 ARG A O 1
ATOM 648 N N . GLY A 1 88 ? -18.874 3.970 13.966 1.00 93.25 88 GLY A N 1
ATOM 649 C CA . GLY A 1 88 ? -18.833 3.523 15.347 1.00 93.25 88 GLY A CA 1
ATOM 650 C C . GLY A 1 88 ? -18.890 4.705 16.327 1.00 93.25 88 GLY A C 1
ATOM 651 O O . GLY A 1 88 ? -18.839 5.869 15.916 1.00 93.25 88 GLY A O 1
ATOM 652 N N . PRO A 1 89 ? -19.059 4.433 17.628 1.00 93.31 89 PRO A N 1
ATOM 653 C CA . PRO A 1 89 ? -19.144 5.447 18.671 1.00 93.31 89 PRO A CA 1
ATOM 654 C C . PRO A 1 89 ? -17.781 6.011 19.088 1.00 93.31 89 PRO A C 1
ATOM 656 O O . PRO A 1 89 ? -17.760 7.039 19.765 1.00 93.31 89 PRO A O 1
ATOM 659 N N . ALA A 1 90 ? -16.668 5.351 18.751 1.00 94.81 90 ALA A N 1
ATOM 660 C CA . ALA A 1 90 ? -15.344 5.849 19.090 1.00 94.81 90 ALA A CA 1
ATOM 661 C C . ALA A 1 90 ? -14.968 7.038 18.198 1.00 94.81 90 ALA A C 1
ATOM 663 O O . ALA A 1 90 ? -15.277 7.077 17.004 1.00 94.81 90 ALA A O 1
ATOM 664 N N . GLU A 1 91 ? -14.279 8.016 18.784 1.00 93.50 91 GLU A N 1
ATOM 665 C CA . GLU A 1 91 ? -13.675 9.090 18.005 1.00 93.50 91 GLU A CA 1
ATOM 666 C C . GLU A 1 91 ? -12.531 8.510 17.156 1.00 93.50 91 GLU A C 1
ATOM 668 O O . GLU A 1 91 ? -11.642 7.867 17.718 1.00 93.50 91 GLU A O 1
ATOM 673 N N . PRO A 1 92 ? -12.537 8.713 15.824 1.00 92.94 92 PRO A N 1
ATOM 674 C CA . PRO A 1 92 ? -11.500 8.161 14.967 1.00 92.94 92 PRO A CA 1
ATOM 675 C C . PRO A 1 92 ? -10.107 8.690 15.296 1.00 92.94 92 PRO A C 1
ATOM 677 O O . PRO A 1 92 ? -9.925 9.900 15.455 1.00 92.94 92 PRO A O 1
ATOM 680 N N . ASP A 1 93 ? -9.110 7.804 15.279 1.00 91.25 93 ASP A N 1
ATOM 681 C CA . ASP A 1 93 ? -7.706 8.202 15.360 1.00 91.25 93 ASP A CA 1
ATOM 682 C C . ASP A 1 93 ? -7.378 9.234 14.258 1.00 91.25 93 ASP A C 1
ATOM 684 O O . ASP A 1 93 ? -7.817 9.077 13.107 1.00 91.25 93 ASP A O 1
ATOM 688 N N . PRO A 1 94 ? -6.598 10.289 14.563 1.00 91.69 94 PRO A N 1
ATOM 689 C CA . PRO A 1 94 ? -6.205 11.299 13.585 1.00 91.69 94 PRO A CA 1
ATOM 690 C C . PRO A 1 94 ? -5.645 10.740 12.269 1.00 91.69 94 PRO A C 1
ATOM 692 O O . PRO A 1 94 ? -5.886 11.333 11.217 1.00 91.69 94 PRO A O 1
ATOM 695 N N . ALA A 1 95 ? -4.942 9.603 12.309 1.00 87.69 95 ALA A N 1
ATOM 696 C CA . ALA A 1 95 ? -4.357 8.952 11.141 1.00 87.69 95 ALA A CA 1
ATOM 697 C C . ALA A 1 95 ? -5.405 8.394 10.162 1.00 87.69 95 ALA A C 1
ATOM 699 O O . ALA A 1 95 ? -5.131 8.294 8.970 1.00 87.69 95 ALA A O 1
ATOM 700 N N . VAL A 1 96 ? -6.608 8.051 10.634 1.00 92.56 96 VAL A N 1
ATOM 701 C CA . VAL A 1 96 ? -7.681 7.455 9.810 1.00 92.56 96 VAL A CA 1
ATOM 702 C C . VAL A 1 96 ? -8.898 8.365 9.653 1.00 92.56 96 VAL A C 1
ATOM 704 O O . VAL A 1 96 ? -9.695 8.192 8.728 1.00 92.56 96 VAL A O 1
ATOM 707 N N . ALA A 1 97 ? -9.034 9.379 10.513 1.00 93.50 97 ALA A N 1
ATOM 708 C CA . ALA A 1 97 ? -10.173 10.291 10.554 1.00 93.50 97 ALA A CA 1
ATOM 709 C C . ALA A 1 97 ? -10.447 10.982 9.208 1.00 93.50 97 ALA A C 1
ATOM 711 O O . ALA A 1 97 ? -11.606 11.158 8.825 1.00 93.50 97 ALA A O 1
ATOM 712 N N . GLY A 1 98 ? -9.392 11.373 8.483 1.00 94.12 98 GLY A N 1
ATOM 713 C CA . GLY A 1 98 ? -9.508 11.993 7.160 1.00 94.12 98 GLY A CA 1
ATOM 714 C C . GLY A 1 98 ? -10.166 11.061 6.143 1.00 94.12 98 GLY A C 1
ATOM 715 O O . GLY A 1 98 ? -11.137 11.445 5.487 1.00 94.12 98 GLY A O 1
ATOM 716 N N . ARG A 1 99 ? -9.701 9.811 6.085 1.00 95.06 99 ARG A N 1
ATOM 717 C CA . ARG A 1 99 ? -10.215 8.797 5.165 1.00 95.06 99 ARG A CA 1
ATOM 718 C C . ARG A 1 99 ? -11.629 8.355 5.520 1.00 95.06 99 ARG A C 1
ATOM 720 O O . ARG A 1 99 ? -12.488 8.314 4.644 1.00 95.06 99 ARG A O 1
ATOM 727 N N . LEU A 1 100 ? -11.920 8.140 6.803 1.00 94.62 100 LEU A N 1
ATOM 728 C CA . LEU A 1 100 ? -13.284 7.855 7.263 1.00 94.62 100 LEU A CA 1
ATOM 729 C C . LEU A 1 100 ? -14.247 9.012 6.965 1.00 94.62 100 LEU A C 1
ATOM 731 O O . LEU A 1 100 ? -15.403 8.784 6.619 1.00 94.62 100 LEU A O 1
ATOM 735 N N . ARG A 1 101 ? -13.792 10.270 7.039 1.00 93.94 101 ARG A N 1
ATOM 736 C CA . ARG A 1 101 ? -14.602 11.425 6.623 1.00 93.94 101 ARG A CA 1
ATOM 737 C C . ARG A 1 101 ? -14.907 11.414 5.125 1.00 93.94 101 ARG A C 1
ATOM 739 O O . ARG A 1 101 ? -16.011 11.805 4.762 1.00 93.94 101 ARG A O 1
ATOM 746 N N . ALA A 1 102 ? -13.967 10.981 4.289 1.00 93.69 102 ALA A N 1
ATOM 747 C CA . ALA A 1 102 ? -14.187 10.839 2.851 1.00 93.69 102 ALA A CA 1
ATOM 748 C C . ALA A 1 102 ? -15.157 9.690 2.527 1.00 93.69 102 ALA A C 1
ATOM 750 O O . ALA A 1 102 ? -16.051 9.875 1.709 1.00 93.69 102 ALA A O 1
ATOM 751 N N . ILE A 1 103 ? -15.025 8.546 3.208 1.00 93.56 103 ILE A N 1
ATOM 752 C CA . ILE A 1 103 ? -15.934 7.395 3.067 1.00 93.56 103 ILE A CA 1
ATOM 753 C C . ILE A 1 103 ? -17.370 7.798 3.427 1.00 93.56 103 ILE A C 1
ATOM 755 O O . ILE A 1 103 ? -18.293 7.564 2.658 1.00 93.56 103 ILE A O 1
ATOM 759 N N . PHE A 1 104 ? -17.552 8.470 4.563 1.00 93.12 104 PHE A N 1
ATOM 760 C CA . PHE A 1 104 ? -18.848 8.953 5.053 1.00 93.12 104 PHE A CA 1
ATOM 761 C C . PHE A 1 104 ? -19.143 10.404 4.625 1.00 93.12 104 PHE A C 1
ATOM 763 O O . PHE A 1 104 ? -19.720 11.190 5.389 1.00 93.12 104 PHE A O 1
ATOM 770 N N . ALA A 1 105 ? -18.685 10.809 3.438 1.00 88.31 105 ALA A N 1
ATOM 771 C CA . ALA A 1 105 ? -18.928 12.153 2.928 1.00 88.31 105 ALA A CA 1
ATOM 772 C C . ALA A 1 105 ? -20.433 12.406 2.703 1.00 88.31 105 ALA A C 1
ATOM 774 O O . ALA A 1 105 ? -21.235 11.487 2.566 1.00 88.31 105 ALA A O 1
ATOM 775 N N . GLY A 1 106 ? -20.842 13.679 2.699 1.00 76.12 106 GLY A N 1
ATOM 776 C CA . GLY A 1 106 ? -22.250 14.055 2.498 1.00 76.12 106 GLY A CA 1
ATOM 777 C C . GLY A 1 106 ? -23.155 13.892 3.728 1.00 76.12 106 GLY A C 1
ATOM 778 O O . GLY A 1 106 ? -24.369 14.000 3.602 1.00 76.12 106 GLY A O 1
ATOM 779 N N . GLY A 1 107 ? -22.585 13.664 4.919 1.00 72.06 107 GLY A N 1
ATOM 780 C CA . GLY A 1 107 ? -23.347 13.519 6.170 1.00 72.06 107 GLY A CA 1
ATOM 781 C C . GLY A 1 107 ? -23.986 12.140 6.350 1.00 72.06 107 GLY A C 1
ATOM 782 O O . GLY A 1 107 ? -24.815 11.949 7.239 1.00 72.06 107 GLY A O 1
ATOM 783 N N . VAL A 1 108 ? -23.599 11.183 5.510 1.00 79.06 108 VAL A N 1
ATOM 784 C CA . VAL A 1 108 ? -24.062 9.803 5.563 1.00 79.06 108 VAL A CA 1
ATOM 785 C C . VAL A 1 108 ? -23.355 9.092 6.716 1.00 79.06 108 VAL A C 1
ATOM 787 O O . VAL A 1 108 ? -22.133 9.040 6.762 1.00 79.06 108 VAL A O 1
ATOM 790 N N . ASN A 1 109 ? -24.115 8.534 7.658 1.00 86.19 109 ASN A N 1
ATOM 791 C CA . ASN A 1 109 ? -23.560 7.747 8.770 1.00 86.19 109 ASN A CA 1
ATOM 792 C C . ASN A 1 109 ? -23.611 6.231 8.516 1.00 86.19 109 ASN A C 1
ATOM 794 O O . ASN A 1 109 ? -23.174 5.463 9.372 1.00 86.19 109 ASN A O 1
ATOM 798 N N . ARG A 1 110 ? -24.179 5.807 7.377 1.00 89.31 110 ARG A N 1
ATOM 799 C CA . ARG A 1 110 ? -24.502 4.415 7.046 1.00 89.31 110 ARG A CA 1
ATOM 800 C C . ARG A 1 110 ? -24.436 4.187 5.530 1.00 89.31 110 ARG A C 1
ATOM 802 O O . ARG A 1 110 ? -25.108 4.905 4.801 1.00 89.31 110 ARG A O 1
ATOM 809 N N . ILE A 1 111 ? -23.665 3.201 5.077 1.00 89.50 111 ILE A N 1
ATOM 810 C CA . ILE A 1 111 ? -23.441 2.861 3.663 1.00 89.50 111 ILE A CA 1
ATOM 811 C C . ILE A 1 111 ? -23.815 1.392 3.445 1.00 89.50 111 ILE A C 1
ATOM 813 O O . ILE A 1 111 ? -23.277 0.514 4.118 1.00 89.50 111 ILE A O 1
ATOM 817 N N . GLU A 1 112 ? -24.727 1.125 2.512 1.00 88.88 112 GLU A N 1
ATOM 818 C CA . GLU A 1 112 ? -25.133 -0.231 2.124 1.00 88.88 112 GLU A CA 1
ATOM 819 C C . GLU A 1 112 ? -24.154 -0.787 1.078 1.00 88.88 112 GLU A C 1
ATOM 821 O O . GLU A 1 112 ? -24.044 -0.259 -0.027 1.00 88.88 112 GLU A O 1
ATOM 826 N N . LEU A 1 113 ? -23.427 -1.852 1.423 1.00 85.56 113 LEU A N 1
ATOM 827 C CA . LEU A 1 113 ? -22.356 -2.422 0.595 1.00 85.56 113 LEU A CA 1
ATOM 828 C C . LEU A 1 113 ? -22.872 -3.305 -0.556 1.00 85.56 113 LEU A C 1
ATOM 830 O O . LEU A 1 113 ? -22.094 -3.671 -1.434 1.00 85.56 113 LEU A O 1
ATOM 834 N N . GLY A 1 114 ? -24.170 -3.627 -0.574 1.00 81.12 114 GLY A N 1
ATOM 835 C CA . GLY A 1 114 ? -24.830 -4.379 -1.651 1.00 81.12 114 GLY A CA 1
ATOM 836 C C . GLY A 1 114 ? -25.093 -3.566 -2.920 1.00 81.12 114 GLY A C 1
ATOM 837 O O . GLY A 1 114 ? -25.381 -4.120 -3.982 1.00 81.12 114 GLY A O 1
ATOM 838 N N . THR A 1 115 ? -24.964 -2.239 -2.841 1.00 82.88 115 THR A N 1
ATOM 839 C CA . THR A 1 115 ? -25.185 -1.329 -3.968 1.00 82.88 115 THR A CA 1
ATOM 840 C C . THR A 1 115 ? -23.926 -0.550 -4.304 1.00 82.88 115 THR A C 1
ATOM 842 O O . THR A 1 115 ? -23.160 -0.163 -3.426 1.00 82.88 115 THR A O 1
ATOM 845 N N . TYR A 1 116 ? -23.707 -0.300 -5.595 1.00 85.88 116 TYR A N 1
ATOM 846 C CA . TYR A 1 116 ? -22.576 0.509 -6.026 1.00 85.88 116 TYR A CA 1
ATOM 847 C C . TYR A 1 116 ? -22.781 1.979 -5.640 1.00 85.88 116 TYR A C 1
ATOM 849 O O . TYR A 1 116 ? -23.691 2.638 -6.146 1.00 85.88 116 TYR A O 1
ATOM 857 N N . ASP A 1 117 ? -21.885 2.496 -4.802 1.00 87.81 117 ASP A N 1
ATOM 858 C CA . ASP A 1 117 ? -21.779 3.913 -4.464 1.00 87.81 117 ASP A CA 1
ATOM 859 C C . ASP A 1 117 ? -20.453 4.471 -5.010 1.00 87.81 117 ASP A C 1
ATOM 861 O O . ASP A 1 117 ? -19.361 4.034 -4.636 1.00 87.81 117 ASP A O 1
ATOM 865 N N . SER A 1 118 ? -20.536 5.446 -5.922 1.00 89.81 118 SER A N 1
ATOM 866 C CA . SER A 1 118 ? -19.353 6.043 -6.554 1.00 89.81 118 SER A CA 1
ATOM 867 C C . SER A 1 118 ? -18.509 6.881 -5.590 1.00 89.81 118 SER A C 1
ATOM 869 O O . SER A 1 118 ? -17.301 7.001 -5.782 1.00 89.81 118 SER A O 1
ATOM 871 N N . GLY A 1 119 ? -19.131 7.482 -4.571 1.00 89.19 119 GLY A N 1
ATOM 872 C CA . GLY A 1 119 ? -18.432 8.252 -3.543 1.00 89.19 119 GLY A CA 1
ATOM 873 C C . GLY A 1 119 ? -17.621 7.336 -2.633 1.00 89.19 119 GLY A C 1
ATOM 874 O O . GLY A 1 119 ? -16.439 7.592 -2.403 1.00 89.19 119 GLY A O 1
ATOM 875 N N . PHE A 1 120 ? -18.222 6.223 -2.209 1.00 91.19 120 PHE A N 1
ATOM 876 C CA . PHE A 1 120 ? -17.530 5.155 -1.496 1.00 91.19 120 PHE A CA 1
ATOM 877 C C . PHE A 1 120 ? -16.380 4.592 -2.331 1.00 91.19 120 PHE A C 1
ATOM 879 O O . PHE A 1 120 ? -15.258 4.524 -1.836 1.00 91.19 120 PHE A O 1
ATOM 886 N N . ALA A 1 121 ? -16.622 4.249 -3.602 1.00 91.62 121 ALA A N 1
ATOM 887 C CA . ALA A 1 121 ? -15.593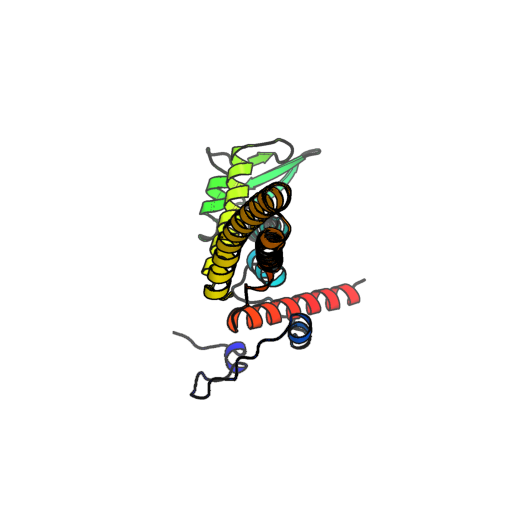 3.704 -4.486 1.00 91.62 121 ALA A CA 1
ATOM 888 C C . ALA A 1 121 ? -14.393 4.657 -4.630 1.00 91.62 121 ALA A C 1
ATOM 890 O O . ALA A 1 121 ? -13.252 4.227 -4.477 1.00 91.62 121 ALA A O 1
ATOM 891 N N . ALA A 1 122 ? -14.637 5.955 -4.835 1.00 93.00 122 ALA A N 1
ATOM 892 C CA . ALA A 1 122 ? -13.576 6.960 -4.915 1.00 93.00 122 ALA A CA 1
ATOM 893 C C . ALA A 1 122 ? -12.832 7.141 -3.579 1.00 93.00 122 ALA A C 1
ATOM 895 O O . ALA A 1 122 ? -11.607 7.281 -3.549 1.00 93.00 122 ALA A O 1
ATOM 896 N N . ALA A 1 123 ? -13.551 7.125 -2.451 1.00 93.81 123 ALA A N 1
ATOM 897 C CA . ALA A 1 123 ? -12.935 7.208 -1.131 1.00 93.81 123 ALA A CA 1
ATOM 898 C C . ALA A 1 123 ? -12.080 5.970 -0.818 1.00 93.81 123 ALA A C 1
ATOM 900 O O . ALA A 1 123 ? -11.003 6.114 -0.234 1.00 93.81 123 ALA A O 1
ATOM 901 N N . TRP A 1 124 ? -12.537 4.789 -1.237 1.00 94.06 124 TRP A N 1
ATOM 902 C CA . TRP A 1 124 ? -11.842 3.513 -1.106 1.00 94.06 124 TRP A CA 1
ATOM 903 C C . TRP A 1 124 ? -10.597 3.447 -1.993 1.00 94.06 124 TRP A C 1
ATOM 905 O O . TRP A 1 124 ? -9.528 3.072 -1.522 1.00 94.06 124 TRP A O 1
ATOM 915 N N . GLU A 1 125 ? -10.680 3.890 -3.248 1.00 93.69 125 GLU A N 1
ATOM 916 C CA . GLU A 1 125 ? -9.511 4.016 -4.128 1.00 93.69 125 GLU A CA 1
ATOM 917 C C . GLU A 1 125 ? -8.474 4.975 -3.531 1.00 93.69 125 GLU A C 1
ATOM 919 O O . GLU A 1 125 ? -7.291 4.652 -3.458 1.00 93.69 125 GLU A O 1
ATOM 924 N N . GLY A 1 126 ? -8.918 6.106 -2.977 1.00 94.94 126 GLY A N 1
ATOM 925 C CA . GLY A 1 126 ? -8.011 7.024 -2.298 1.00 94.94 126 GLY A CA 1
ATOM 926 C C . GLY A 1 126 ? -7.339 6.438 -1.045 1.00 94.94 126 GLY A C 1
ATOM 927 O O . GLY A 1 126 ? -6.261 6.907 -0.695 1.00 94.94 126 GLY A O 1
ATOM 928 N N . LEU A 1 127 ? -7.911 5.415 -0.390 1.00 95.88 127 LEU A N 1
ATOM 929 C CA . LEU A 1 127 ? -7.214 4.677 0.675 1.00 95.88 127 LEU A CA 1
ATOM 930 C C . LEU A 1 127 ? -6.040 3.872 0.103 1.00 95.88 127 LEU A C 1
ATOM 932 O O . LEU A 1 127 ? -4.977 3.855 0.712 1.00 95.88 127 LEU A O 1
ATOM 936 N N . ALA A 1 128 ? -6.203 3.220 -1.056 1.00 93.12 128 ALA A N 1
ATOM 937 C CA . ALA A 1 128 ? -5.081 2.526 -1.697 1.00 93.12 128 ALA A CA 1
ATOM 938 C C . ALA A 1 128 ? -3.947 3.508 -2.015 1.00 93.12 128 ALA A C 1
ATOM 940 O O . ALA A 1 128 ? -2.789 3.211 -1.730 1.00 93.12 128 ALA A O 1
ATOM 941 N N . THR A 1 129 ? -4.289 4.695 -2.524 1.00 94.00 129 THR A N 1
ATOM 942 C CA . THR A 1 129 ? -3.316 5.763 -2.780 1.00 94.00 129 THR A CA 1
ATOM 943 C C . THR A 1 129 ? -2.608 6.211 -1.503 1.00 94.00 129 THR A C 1
ATOM 945 O O . THR A 1 129 ? -1.386 6.262 -1.493 1.00 94.00 129 THR A O 1
ATOM 948 N N . GLU A 1 130 ? -3.328 6.467 -0.405 1.00 94.69 130 GLU A N 1
ATOM 949 C CA . GLU A 1 130 ? -2.708 6.842 0.880 1.00 94.69 130 GLU A CA 1
ATOM 950 C C . GLU A 1 130 ? -1.784 5.750 1.436 1.00 94.69 130 GLU A C 1
ATOM 952 O O . GLU A 1 130 ? -0.729 6.050 1.994 1.00 94.69 130 GLU A O 1
ATOM 957 N N . LEU A 1 131 ? -2.159 4.476 1.286 1.00 94.94 131 LEU A N 1
ATOM 958 C CA . LEU A 1 131 ? -1.320 3.350 1.698 1.00 94.94 131 LEU A CA 1
ATOM 959 C C . LEU A 1 131 ? -0.052 3.240 0.839 1.00 94.94 131 LEU A C 1
ATOM 961 O O . LEU A 1 131 ? 1.012 2.910 1.365 1.00 94.94 131 LEU A O 1
ATOM 965 N N . GLU A 1 132 ? -0.143 3.537 -0.458 1.00 91.88 132 GLU A N 1
ATOM 966 C CA . GLU A 1 132 ? 1.015 3.558 -1.356 1.00 91.88 132 GLU A CA 1
ATOM 967 C C . GLU A 1 132 ? 1.919 4.763 -1.064 1.00 91.88 132 GLU A C 1
ATOM 969 O O . GLU A 1 132 ? 3.130 4.607 -0.936 1.00 91.88 132 GLU A O 1
ATOM 974 N N . GLU A 1 133 ? 1.347 5.944 -0.834 1.00 91.25 133 GLU A N 1
ATOM 975 C CA . GLU A 1 133 ? 2.089 7.132 -0.399 1.00 91.25 133 GLU A CA 1
ATOM 976 C C . GLU A 1 133 ? 2.805 6.886 0.934 1.00 91.25 133 GLU A C 1
ATOM 978 O O . GLU A 1 133 ? 3.976 7.236 1.093 1.00 91.25 133 GLU A O 1
ATOM 983 N N . TRP A 1 134 ? 2.136 6.230 1.889 1.00 92.31 134 TRP A N 1
ATOM 984 C CA . TRP A 1 134 ? 2.767 5.797 3.132 1.00 92.31 134 TRP A CA 1
ATOM 985 C C . TRP A 1 134 ? 3.929 4.838 2.860 1.00 92.31 134 TRP A C 1
ATOM 987 O O . TRP A 1 134 ? 5.012 5.021 3.420 1.00 92.31 134 TRP A O 1
ATOM 997 N N . ARG A 1 135 ? 3.738 3.839 1.988 1.00 90.62 135 ARG A N 1
ATOM 998 C CA . ARG A 1 135 ? 4.778 2.871 1.613 1.00 90.62 135 ARG A CA 1
ATOM 999 C C . ARG A 1 135 ? 6.005 3.590 1.054 1.00 90.62 135 ARG A C 1
ATOM 1001 O O . ARG A 1 135 ? 7.116 3.336 1.527 1.00 90.62 135 ARG A O 1
ATOM 1008 N N . GLU A 1 136 ? 5.808 4.519 0.124 1.00 86.81 136 GLU A N 1
ATOM 1009 C CA . GLU A 1 136 ? 6.868 5.331 -0.482 1.00 86.81 136 GLU A CA 1
ATOM 1010 C C . GLU A 1 136 ? 7.563 6.257 0.533 1.00 86.81 136 GLU A C 1
ATOM 1012 O O . GLU A 1 136 ? 8.788 6.392 0.517 1.00 86.81 136 GLU A O 1
ATOM 1017 N N . ALA A 1 137 ? 6.810 6.866 1.452 1.00 87.88 137 ALA A N 1
ATOM 1018 C CA . ALA A 1 137 ? 7.337 7.796 2.453 1.00 87.88 137 ALA A CA 1
ATOM 1019 C C . ALA A 1 137 ? 7.956 7.110 3.688 1.00 87.88 137 ALA A C 1
ATOM 1021 O O . ALA A 1 137 ? 8.678 7.754 4.451 1.00 87.88 137 ALA A O 1
ATOM 1022 N N . SER A 1 138 ? 7.698 5.815 3.895 1.00 87.75 138 SER A N 1
ATOM 1023 C CA . SER A 1 138 ? 8.071 5.075 5.112 1.00 87.75 138 SER A CA 1
ATOM 1024 C C . SER A 1 138 ? 9.582 4.947 5.351 1.00 87.75 138 SER A C 1
ATOM 1026 O O . SER A 1 138 ? 10.006 4.657 6.470 1.00 87.75 138 SER A O 1
ATOM 1028 N N . GLY A 1 139 ? 10.408 5.109 4.309 1.00 86.69 139 GLY A N 1
ATOM 1029 C CA . GLY A 1 139 ? 1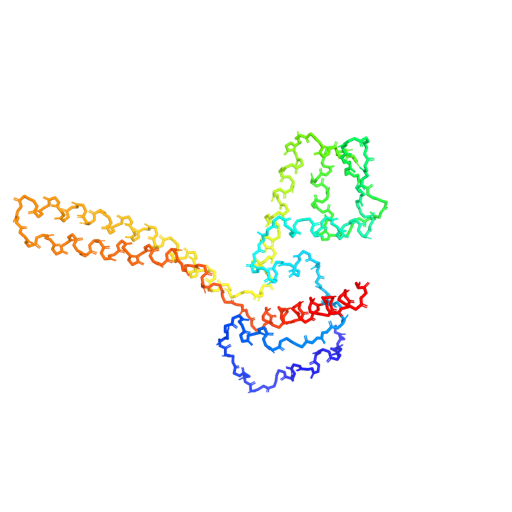1.858 4.882 4.372 1.00 86.69 139 GLY A CA 1
ATOM 1030 C C . GLY A 1 139 ? 12.263 3.407 4.536 1.00 86.69 139 GLY A C 1
ATOM 1031 O O . GLY A 1 139 ? 13.443 3.099 4.725 1.00 86.69 139 GLY A O 1
ATOM 1032 N N . LEU A 1 140 ? 11.305 2.477 4.457 1.00 87.94 140 LEU A N 1
ATOM 1033 C CA . LEU A 1 140 ? 11.552 1.034 4.575 1.00 87.94 140 LEU A CA 1
ATOM 1034 C C . LEU A 1 140 ? 12.073 0.416 3.268 1.00 87.94 140 LEU A C 1
ATOM 1036 O O . LEU A 1 140 ? 12.669 -0.662 3.276 1.00 87.94 140 LEU A O 1
ATOM 1040 N N . TRP A 1 141 ? 11.915 1.125 2.153 1.00 87.44 141 TRP A N 1
ATOM 1041 C CA . TRP A 1 141 ? 12.465 0.772 0.847 1.00 87.44 141 TRP A CA 1
ATOM 1042 C C . TRP A 1 141 ? 13.444 1.849 0.378 1.00 87.44 141 TRP A C 1
ATOM 1044 O O . TRP A 1 141 ? 13.290 3.029 0.696 1.00 87.44 141 TRP A O 1
ATOM 1054 N N . ASP A 1 142 ? 14.482 1.452 -0.360 1.00 79.00 142 ASP A N 1
ATOM 1055 C CA . ASP A 1 142 ? 15.446 2.400 -0.913 1.00 79.00 142 ASP A CA 1
ATOM 1056 C C . ASP A 1 142 ? 14.792 3.239 -2.021 1.00 79.00 142 ASP A C 1
ATOM 1058 O O . ASP A 1 142 ? 14.483 2.752 -3.116 1.00 79.00 142 ASP A O 1
ATOM 1062 N N . GLN A 1 143 ? 14.642 4.536 -1.751 1.00 64.50 143 GLN A N 1
ATOM 1063 C CA . GLN A 1 143 ? 14.083 5.508 -2.688 1.00 64.50 143 GLN A CA 1
ATOM 1064 C C . GLN A 1 143 ? 14.896 5.605 -3.986 1.00 64.50 143 GLN A C 1
ATOM 1066 O O . GLN A 1 143 ? 14.344 5.872 -5.056 1.00 64.50 143 GLN A O 1
ATOM 1071 N N . ARG A 1 144 ? 16.210 5.336 -3.938 1.00 59.56 144 ARG A N 1
ATOM 1072 C CA . ARG A 1 144 ? 17.052 5.287 -5.145 1.00 59.56 144 ARG A CA 1
ATOM 1073 C C . ARG A 1 144 ? 16.746 4.055 -5.998 1.00 59.56 144 ARG A C 1
ATOM 1075 O O . ARG A 1 144 ? 16.842 4.142 -7.222 1.00 59.56 144 ARG A O 1
ATOM 1082 N N . GLY A 1 145 ? 16.334 2.944 -5.386 1.00 60.22 145 GLY A N 1
ATOM 1083 C CA . GLY A 1 145 ? 15.819 1.759 -6.078 1.00 60.22 145 GLY A CA 1
ATOM 1084 C C . GLY A 1 145 ? 14.510 2.050 -6.817 1.00 60.22 145 GLY A C 1
ATOM 1085 O O . GLY A 1 145 ? 14.372 1.695 -7.989 1.00 60.22 145 GLY A O 1
ATOM 1086 N N . HIS A 1 146 ? 13.601 2.811 -6.195 1.00 60.41 146 HIS A N 1
ATOM 1087 C CA . HIS A 1 146 ? 12.365 3.276 -6.842 1.00 60.41 146 HIS A CA 1
ATOM 1088 C C . HIS A 1 146 ? 12.628 4.234 -8.014 1.00 60.41 146 HIS A C 1
ATOM 1090 O O . HIS A 1 146 ? 12.062 4.066 -9.095 1.00 60.41 146 HIS A O 1
ATOM 1096 N N . GLN A 1 147 ? 13.552 5.190 -7.862 1.00 59.31 147 GLN A N 1
ATOM 1097 C CA . GLN A 1 147 ? 13.949 6.086 -8.959 1.00 59.31 147 GLN A CA 1
ATOM 1098 C C . GLN A 1 147 ? 14.602 5.331 -10.122 1.00 59.31 147 GLN A C 1
ATOM 1100 O O . GLN A 1 147 ? 14.351 5.650 -11.286 1.00 59.31 147 GLN A O 1
ATOM 1105 N N . ARG A 1 148 ? 15.411 4.304 -9.830 1.00 62.66 148 ARG A N 1
ATOM 1106 C CA . ARG A 1 148 ? 15.993 3.416 -10.846 1.00 62.66 148 ARG A CA 1
ATOM 1107 C C . ARG A 1 148 ? 14.931 2.573 -11.536 1.00 62.66 148 ARG A C 1
ATOM 1109 O O . ARG A 1 148 ? 15.026 2.415 -12.745 1.00 62.66 148 ARG A O 1
ATOM 1116 N N . ARG A 1 149 ? 13.910 2.096 -10.817 1.00 66.44 149 ARG A N 1
ATOM 1117 C CA . ARG A 1 149 ? 12.749 1.403 -11.397 1.00 66.44 149 ARG A CA 1
ATOM 1118 C C . ARG A 1 149 ? 11.968 2.307 -12.339 1.00 66.44 149 ARG A C 1
ATOM 1120 O O . ARG A 1 149 ? 11.755 1.927 -13.483 1.00 66.44 149 ARG A O 1
ATOM 1127 N N . SER A 1 150 ? 11.608 3.508 -11.896 1.00 59.78 150 SER A N 1
ATOM 1128 C CA . SER A 1 150 ? 10.913 4.491 -12.736 1.00 59.78 150 SER A CA 1
ATOM 1129 C C . SER A 1 150 ? 11.751 4.872 -13.964 1.00 59.78 150 SER A C 1
ATOM 1131 O O . SER A 1 150 ? 11.266 4.837 -15.092 1.00 59.78 150 SER A O 1
ATOM 1133 N N . SER A 1 151 ? 13.055 5.104 -13.784 1.00 60.81 151 SER A N 1
ATOM 1134 C CA . SER A 1 151 ? 13.977 5.370 -14.896 1.00 60.81 151 SER A CA 1
ATOM 1135 C C . SER A 1 151 ? 14.081 4.174 -15.847 1.00 60.81 151 SER A C 1
ATOM 1137 O O . SER A 1 151 ? 13.999 4.354 -17.056 1.00 60.81 151 SER A O 1
ATOM 1139 N N . ALA A 1 152 ? 14.211 2.948 -15.334 1.00 69.06 152 ALA A N 1
ATOM 1140 C CA . ALA A 1 152 ? 14.239 1.727 -16.139 1.00 69.06 152 ALA A CA 1
ATOM 1141 C C . ALA A 1 152 ? 12.926 1.519 -16.902 1.00 69.06 152 ALA A C 1
ATOM 1143 O O . ALA A 1 152 ? 12.954 1.050 -18.034 1.00 69.06 152 ALA A O 1
ATOM 1144 N N . GLN A 1 153 ? 11.791 1.930 -16.333 1.00 73.81 153 GLN A N 1
ATOM 1145 C CA . GLN A 1 153 ? 10.498 1.919 -17.009 1.00 73.81 153 GLN A CA 1
ATOM 1146 C C . GLN A 1 153 ? 10.429 2.949 -18.139 1.00 73.81 153 GLN A C 1
ATOM 1148 O O . GLN A 1 153 ? 10.122 2.603 -19.277 1.00 73.81 153 GLN A O 1
ATOM 1153 N N . VAL A 1 154 ? 10.790 4.202 -17.866 1.00 76.00 154 VAL A N 1
ATOM 1154 C CA . VAL A 1 154 ? 10.774 5.278 -18.867 1.00 76.00 154 VAL A CA 1
ATOM 1155 C C . VAL A 1 154 ? 11.776 5.008 -19.994 1.00 76.00 154 VAL A C 1
ATOM 1157 O O . VAL A 1 154 ? 11.412 5.024 -21.171 1.00 76.00 154 VAL A O 1
ATOM 1160 N N . PHE A 1 155 ? 13.032 4.705 -19.658 1.00 74.69 155 PHE A N 1
ATOM 1161 C CA . PHE A 1 155 ? 14.067 4.382 -20.641 1.00 74.69 155 PHE A CA 1
ATOM 1162 C C . PHE A 1 155 ? 13.838 3.026 -21.309 1.00 74.69 155 PHE A C 1
ATOM 1164 O O . PHE A 1 155 ? 14.207 2.862 -22.468 1.00 74.69 155 PHE A O 1
ATOM 1171 N N . GLY A 1 156 ? 13.203 2.072 -20.627 1.00 76.25 156 GLY A N 1
ATOM 1172 C CA . GLY A 1 156 ? 12.795 0.798 -21.209 1.00 76.25 156 GLY A CA 1
ATOM 1173 C C . GLY A 1 156 ? 11.716 0.982 -22.275 1.00 76.25 156 GLY A C 1
ATOM 1174 O O . GLY A 1 156 ? 11.856 0.463 -23.377 1.00 76.25 156 GLY A O 1
ATOM 1175 N N . VAL A 1 157 ? 10.683 1.789 -22.016 1.00 82.44 157 VAL A N 1
ATOM 1176 C CA . VAL A 1 157 ? 9.644 2.096 -23.017 1.00 82.44 157 VAL A CA 1
ATOM 1177 C C . VAL A 1 157 ? 10.236 2.858 -24.204 1.00 82.44 157 VAL A C 1
ATOM 1179 O O . VAL A 1 157 ? 10.030 2.467 -25.355 1.00 82.44 157 VAL A O 1
ATOM 1182 N N . LEU A 1 158 ? 11.018 3.912 -23.942 1.00 85.38 158 LEU A N 1
ATOM 1183 C CA . LEU A 1 158 ? 11.675 4.695 -24.993 1.00 85.38 158 LEU A CA 1
ATOM 1184 C C . LEU A 1 158 ? 12.646 3.841 -25.819 1.00 85.38 158 LEU A C 1
ATOM 1186 O O . LEU A 1 158 ? 12.618 3.885 -27.048 1.00 85.38 158 LEU A O 1
ATOM 1190 N N . GLY A 1 159 ? 13.480 3.039 -25.157 1.00 83.12 159 GLY A N 1
ATOM 1191 C CA . GLY A 1 159 ? 14.451 2.159 -25.800 1.00 83.12 159 GLY A CA 1
ATOM 1192 C C . GLY A 1 159 ? 13.791 1.056 -26.625 1.00 83.12 159 GLY A C 1
ATOM 1193 O O . GLY A 1 159 ? 14.225 0.800 -27.749 1.00 83.12 159 GLY A O 1
ATOM 1194 N N . ALA A 1 160 ? 12.687 0.480 -26.137 1.00 82.62 160 ALA A N 1
ATOM 1195 C CA . ALA A 1 160 ? 11.899 -0.492 -26.888 1.00 82.62 160 ALA A CA 1
ATOM 1196 C C . ALA A 1 160 ? 11.333 0.122 -28.173 1.00 82.62 160 ALA A C 1
ATOM 1198 O O . ALA A 1 160 ? 11.451 -0.473 -29.245 1.00 82.62 160 ALA A O 1
ATOM 1199 N N . PHE A 1 161 ? 10.786 1.338 -28.087 1.00 88.56 161 PHE A N 1
ATOM 1200 C CA . PHE A 1 161 ? 10.246 2.043 -29.246 1.00 88.56 161 PHE A CA 1
ATOM 1201 C C . PHE A 1 161 ? 11.333 2.373 -30.278 1.00 88.56 161 PHE A C 1
ATOM 1203 O O . PHE A 1 161 ? 11.186 2.058 -31.459 1.00 88.56 161 PHE A O 1
ATOM 1210 N N . VAL A 1 162 ? 12.458 2.947 -29.836 1.00 90.38 162 VAL A N 1
ATOM 1211 C CA . VAL A 1 162 ? 13.599 3.268 -30.710 1.00 90.38 162 VAL A CA 1
ATOM 1212 C C . VAL A 1 162 ? 14.170 2.005 -31.360 1.00 90.38 162 VAL A C 1
ATOM 1214 O O . VAL A 1 162 ? 14.429 1.999 -32.565 1.00 90.38 162 VAL A O 1
ATOM 1217 N N . GLY A 1 163 ? 14.328 0.924 -30.593 1.00 85.12 163 GLY A N 1
ATOM 1218 C CA . GLY A 1 163 ? 14.801 -0.363 -31.097 1.00 85.12 163 GLY A CA 1
ATOM 1219 C C . GLY A 1 163 ? 13.883 -0.939 -32.177 1.00 85.12 163 GLY A C 1
ATOM 1220 O O . GLY A 1 163 ? 14.362 -1.363 -33.228 1.00 85.12 163 GLY A O 1
ATOM 1221 N N . LEU A 1 164 ? 12.564 -0.874 -31.976 1.00 88.38 164 LEU A N 1
ATOM 1222 C CA . LEU A 1 164 ? 11.574 -1.351 -32.946 1.00 88.38 164 LEU A CA 1
ATOM 1223 C C . LEU A 1 164 ? 11.602 -0.516 -34.236 1.00 88.38 164 LEU A C 1
ATOM 1225 O O . LEU A 1 164 ? 11.619 -1.076 -35.333 1.00 88.38 164 LEU A O 1
ATOM 1229 N N . VAL A 1 165 ? 11.696 0.813 -34.125 1.00 91.31 165 VAL A N 1
ATOM 1230 C CA . VAL A 1 165 ? 11.835 1.706 -35.288 1.00 91.31 165 VAL A CA 1
ATOM 1231 C C . VAL A 1 165 ? 13.105 1.383 -36.077 1.00 91.31 165 VAL A C 1
ATOM 1233 O O . VAL A 1 165 ? 13.044 1.229 -37.297 1.00 91.31 165 VAL A O 1
ATOM 1236 N N . LEU A 1 166 ? 14.247 1.221 -35.401 1.00 88.56 166 LEU A N 1
ATOM 1237 C CA . LEU A 1 166 ? 15.502 0.831 -36.050 1.00 88.56 166 LEU A CA 1
ATOM 1238 C C . LEU A 1 166 ? 15.395 -0.548 -36.708 1.00 88.56 166 LEU A C 1
ATOM 1240 O O . LEU A 1 166 ? 15.842 -0.710 -37.841 1.00 88.56 166 LEU A O 1
ATOM 1244 N N . ALA A 1 167 ? 14.758 -1.518 -36.051 1.00 87.56 167 ALA A N 1
ATOM 1245 C CA . ALA A 1 167 ? 14.536 -2.844 -36.618 1.00 87.56 167 ALA A CA 1
ATOM 1246 C C . ALA A 1 167 ? 13.712 -2.772 -37.916 1.00 87.56 167 ALA A C 1
ATOM 1248 O O . ALA A 1 167 ? 14.102 -3.342 -38.936 1.00 87.56 167 ALA A O 1
ATOM 1249 N N . ALA A 1 168 ? 12.619 -2.004 -37.911 1.00 87.88 168 ALA A N 1
ATOM 1250 C CA . ALA A 1 168 ? 11.753 -1.821 -39.071 1.00 87.88 168 ALA A CA 1
ATOM 1251 C C . ALA A 1 168 ? 12.465 -1.101 -40.231 1.00 87.88 168 ALA A C 1
ATOM 1253 O O . ALA A 1 168 ? 12.403 -1.556 -41.376 1.00 87.88 168 ALA A O 1
ATOM 1254 N N . VAL A 1 169 ? 13.188 -0.011 -39.944 1.00 89.25 169 VAL A N 1
ATOM 1255 C CA . VAL A 1 169 ? 13.964 0.739 -40.947 1.00 89.25 169 VAL A CA 1
ATOM 1256 C C . VAL A 1 169 ? 15.092 -0.122 -41.518 1.00 89.25 169 VAL A C 1
ATOM 1258 O O . VAL A 1 169 ? 15.270 -0.173 -42.734 1.00 89.25 169 VAL A O 1
ATOM 1261 N N . GLY A 1 170 ? 15.818 -0.847 -40.664 1.00 85.00 170 GLY A N 1
ATOM 1262 C CA . GLY A 1 170 ? 16.878 -1.766 -41.073 1.00 85.00 170 GLY A CA 1
ATOM 1263 C C . GLY A 1 170 ? 16.359 -2.899 -41.951 1.00 85.00 170 GLY A C 1
ATOM 1264 O O . GLY A 1 170 ? 16.952 -3.183 -42.988 1.00 85.00 170 GLY A O 1
ATOM 1265 N N . GLY A 1 171 ? 15.219 -3.498 -41.594 1.00 85.12 171 GLY A N 1
ATOM 1266 C CA . GLY A 1 171 ? 14.552 -4.512 -42.413 1.00 85.12 171 GLY A CA 1
ATOM 1267 C C . GLY A 1 171 ? 14.107 -3.971 -43.776 1.00 85.12 171 GLY A C 1
ATOM 1268 O O . GLY A 1 171 ? 14.368 -4.596 -44.806 1.00 85.12 171 GLY A O 1
ATOM 1269 N N . GLY A 1 172 ? 13.509 -2.777 -43.805 1.00 87.31 172 GLY A N 1
ATOM 1270 C CA . GLY A 1 172 ? 13.102 -2.113 -45.046 1.00 87.31 172 GLY A CA 1
ATOM 1271 C C . GLY A 1 172 ? 14.283 -1.780 -45.965 1.00 87.31 172 GLY A C 1
ATOM 1272 O O . GLY A 1 172 ? 14.234 -2.046 -47.169 1.00 87.31 172 GLY A O 1
ATOM 1273 N N . LEU A 1 173 ? 15.374 -1.254 -45.403 1.00 86.94 173 LEU A N 1
ATOM 1274 C CA . LEU A 1 173 ? 16.598 -0.947 -46.145 1.00 86.94 173 LEU A CA 1
ATOM 1275 C C . LEU A 1 173 ? 17.327 -2.212 -46.603 1.00 86.94 173 LEU A C 1
ATOM 1277 O O . LEU A 1 173 ? 17.838 -2.230 -47.720 1.00 86.94 173 LEU A O 1
ATOM 1281 N N . ALA A 1 174 ? 17.324 -3.283 -45.808 1.00 85.19 174 ALA A N 1
ATOM 1282 C CA . ALA A 1 174 ? 17.907 -4.566 -46.197 1.00 85.19 174 ALA A CA 1
ATOM 1283 C C . ALA A 1 174 ? 17.195 -5.167 -47.410 1.00 85.19 174 ALA A C 1
ATOM 1285 O O . ALA A 1 174 ? 17.851 -5.621 -48.348 1.00 85.19 174 ALA A O 1
ATOM 1286 N N . ASN A 1 175 ? 15.863 -5.082 -47.432 1.00 87.62 175 ASN A N 1
ATOM 1287 C CA . ASN A 1 175 ? 15.059 -5.536 -48.562 1.00 87.62 175 ASN A CA 1
ATOM 1288 C C . ASN A 1 175 ? 15.335 -4.730 -49.847 1.00 87.62 175 ASN A C 1
ATOM 1290 O O . ASN A 1 175 ? 15.227 -5.260 -50.950 1.00 87.62 175 ASN A O 1
ATOM 1294 N N . ARG A 1 176 ? 15.699 -3.443 -49.725 1.00 88.31 176 ARG A N 1
ATOM 1295 C CA . ARG A 1 176 ? 15.871 -2.536 -50.873 1.00 88.31 176 ARG A CA 1
ATOM 1296 C C . ARG A 1 176 ? 17.312 -2.391 -51.368 1.00 88.31 176 ARG A C 1
ATOM 1298 O O . ARG A 1 176 ? 17.518 -2.272 -52.573 1.00 88.31 176 ARG A O 1
ATOM 1305 N N . PHE A 1 177 ? 18.283 -2.353 -50.461 1.00 85.75 177 PHE A N 1
ATOM 1306 C CA . PHE A 1 177 ? 19.674 -1.959 -50.721 1.00 85.75 177 PHE A CA 1
ATOM 1307 C C . PHE A 1 177 ? 20.699 -3.035 -50.330 1.00 85.75 177 PHE A C 1
ATOM 1309 O O . PHE A 1 177 ? 21.902 -2.801 -50.436 1.00 85.75 177 PHE A O 1
ATOM 1316 N N . GLY A 1 178 ? 20.243 -4.217 -49.909 1.00 84.06 178 GLY A N 1
ATOM 1317 C CA . GLY A 1 178 ? 21.093 -5.385 -49.696 1.00 84.06 178 GLY A CA 1
ATOM 1318 C C . GLY A 1 178 ? 21.499 -5.640 -48.237 1.00 84.06 178 GLY A C 1
ATOM 1319 O O . GLY A 1 178 ? 21.140 -4.895 -47.322 1.00 84.06 178 GLY A O 1
ATOM 1320 N N . PRO A 1 179 ? 22.266 -6.719 -47.998 1.00 84.56 179 PRO A N 1
ATOM 1321 C CA . PRO A 1 179 ? 22.378 -7.367 -46.689 1.00 84.56 179 PRO A CA 1
ATOM 1322 C C . PRO A 1 179 ? 23.152 -6.570 -45.631 1.00 84.56 179 PRO A C 1
ATOM 1324 O O . PRO A 1 179 ? 23.013 -6.853 -44.446 1.00 84.56 179 PRO A O 1
ATOM 1327 N N . VAL A 1 180 ? 23.922 -5.546 -46.014 1.00 85.75 180 VAL A N 1
ATOM 1328 C CA . VAL A 1 180 ? 24.639 -4.671 -45.063 1.00 85.75 180 VAL A CA 1
ATOM 1329 C C . VAL A 1 180 ? 23.682 -4.019 -44.053 1.00 85.75 180 VAL A C 1
ATOM 1331 O O . VAL A 1 180 ? 24.027 -3.863 -42.884 1.00 85.75 180 VAL A O 1
ATOM 1334 N N . TRP A 1 181 ? 22.447 -3.715 -44.459 1.00 83.56 181 TRP A N 1
ATOM 1335 C CA . TRP A 1 181 ? 21.438 -3.100 -43.588 1.00 83.56 181 TRP A CA 1
ATOM 1336 C C . TRP A 1 181 ? 20.799 -4.070 -42.583 1.00 83.56 181 TRP A C 1
ATOM 1338 O O . TRP A 1 181 ? 20.154 -3.625 -41.632 1.00 83.56 181 TRP A O 1
ATOM 1348 N N . VAL A 1 182 ? 21.036 -5.383 -42.721 1.00 84.56 182 VAL A N 1
ATOM 1349 C CA . VAL A 1 182 ? 20.617 -6.388 -41.727 1.00 84.56 182 VAL A CA 1
ATOM 1350 C C . VAL A 1 182 ? 21.282 -6.123 -40.376 1.00 84.56 182 VAL A C 1
ATOM 1352 O O . VAL A 1 182 ? 20.666 -6.359 -39.342 1.00 84.56 182 VAL A O 1
ATOM 1355 N N . VAL A 1 183 ? 22.492 -5.550 -40.365 1.00 86.94 183 VAL A N 1
ATOM 1356 C CA . VAL A 1 183 ? 23.179 -5.151 -39.127 1.00 86.94 183 VAL A CA 1
ATOM 1357 C C . VAL A 1 183 ? 22.351 -4.127 -38.345 1.00 86.94 183 VAL A C 1
ATOM 1359 O O . VAL A 1 183 ? 22.190 -4.264 -37.137 1.00 86.94 183 VAL A O 1
ATOM 1362 N N . LEU A 1 184 ? 21.759 -3.141 -39.026 1.00 84.25 184 LEU A N 1
ATOM 1363 C CA . LEU A 1 184 ? 20.919 -2.124 -38.388 1.00 84.25 184 LEU A CA 1
ATOM 1364 C C . LEU A 1 184 ? 19.612 -2.727 -37.847 1.00 84.25 184 LEU A C 1
ATOM 1366 O O . LEU A 1 184 ? 19.172 -2.365 -36.758 1.00 84.25 184 LEU A O 1
ATOM 1370 N N . CYS A 1 185 ? 19.048 -3.706 -38.563 1.00 83.69 185 CYS A N 1
ATOM 1371 C CA . CYS A 1 185 ? 17.904 -4.481 -38.085 1.00 83.69 185 CYS A CA 1
ATOM 1372 C C . CYS A 1 185 ? 18.240 -5.259 -36.799 1.00 83.69 185 CYS A C 1
ATOM 1374 O O . CYS A 1 185 ? 17.514 -5.180 -35.809 1.00 83.69 185 CYS A O 1
ATOM 1376 N N . ALA A 1 186 ? 19.383 -5.954 -36.791 1.00 86.31 186 ALA A N 1
ATOM 1377 C CA . ALA A 1 186 ? 19.851 -6.731 -35.648 1.00 86.31 186 ALA A CA 1
ATOM 1378 C C . ALA A 1 186 ? 20.124 -5.850 -34.419 1.00 86.31 186 ALA A C 1
ATOM 1380 O O . ALA A 1 186 ? 19.723 -6.204 -33.313 1.00 86.31 186 ALA A O 1
ATOM 1381 N N . VAL A 1 187 ? 20.744 -4.678 -34.604 1.00 88.44 187 VAL A N 1
ATOM 1382 C CA . VAL A 1 187 ? 20.966 -3.707 -33.519 1.00 88.44 187 VAL A CA 1
ATOM 1383 C C . VAL A 1 187 ? 19.637 -3.211 -32.946 1.00 88.44 187 VAL A C 1
ATOM 1385 O O . VAL A 1 187 ? 19.477 -3.187 -31.727 1.00 88.44 187 VAL A O 1
ATOM 1388 N N . GLY A 1 188 ? 18.665 -2.871 -33.798 1.00 82.56 188 GLY A N 1
ATOM 1389 C CA . GLY A 1 188 ? 17.331 -2.460 -33.352 1.00 82.56 188 GLY A CA 1
ATOM 1390 C C . GLY A 1 188 ? 16.614 -3.546 -32.545 1.00 82.56 188 GLY A C 1
ATOM 1391 O O . GLY A 1 188 ? 16.093 -3.275 -31.464 1.00 82.56 188 GLY A O 1
ATOM 1392 N N . ALA A 1 189 ? 16.658 -4.794 -33.020 1.00 83.50 189 ALA A N 1
ATOM 1393 C CA . ALA A 1 189 ? 16.056 -5.933 -32.331 1.00 83.50 189 ALA A CA 1
ATOM 1394 C C . ALA A 1 189 ? 16.718 -6.222 -30.972 1.00 83.50 189 ALA A C 1
ATOM 1396 O O . ALA A 1 189 ? 16.018 -6.468 -29.990 1.00 83.50 189 ALA A O 1
ATOM 1397 N N . LEU A 1 190 ? 18.053 -6.148 -30.889 1.00 88.81 190 LEU A N 1
ATOM 1398 C CA . LEU A 1 190 ? 18.786 -6.320 -29.630 1.00 88.81 190 LEU A CA 1
ATOM 1399 C C . LEU A 1 190 ? 18.453 -5.221 -28.620 1.00 88.81 190 LEU A C 1
ATOM 1401 O O . LEU A 1 190 ? 18.222 -5.525 -27.451 1.00 88.81 190 LEU A O 1
ATOM 1405 N N . LEU A 1 191 ? 18.387 -3.963 -29.063 1.00 87.19 191 LEU A N 1
ATOM 1406 C CA . LEU A 1 191 ? 17.982 -2.844 -28.211 1.00 87.19 191 LEU A CA 1
ATOM 1407 C C . LEU A 1 191 ? 16.554 -3.031 -27.696 1.00 87.19 191 LEU A C 1
ATOM 1409 O O . LEU A 1 191 ? 16.327 -2.924 -26.495 1.00 87.19 191 LEU A O 1
ATOM 1413 N N . ALA A 1 192 ? 15.613 -3.385 -28.574 1.00 79.31 192 ALA A N 1
ATOM 1414 C CA . ALA A 1 192 ? 14.231 -3.631 -28.177 1.00 79.31 192 ALA A CA 1
ATOM 1415 C C . ALA A 1 192 ? 14.116 -4.779 -27.161 1.00 79.31 192 ALA A C 1
ATOM 1417 O O . ALA A 1 192 ? 13.419 -4.645 -26.155 1.00 79.31 192 ALA A O 1
ATOM 1418 N N . GLY A 1 193 ? 14.843 -5.878 -27.387 1.00 81.81 193 GLY A N 1
ATOM 1419 C CA . GLY A 1 193 ? 14.888 -7.015 -26.469 1.00 81.81 193 GLY A CA 1
ATOM 1420 C C . GLY A 1 193 ? 15.489 -6.661 -25.107 1.00 81.81 193 GLY A C 1
ATOM 1421 O O . GLY A 1 193 ? 14.904 -6.989 -24.077 1.00 81.81 193 GLY A O 1
ATOM 1422 N N . ALA A 1 194 ? 16.619 -5.947 -25.084 1.00 82.44 194 ALA A N 1
ATOM 1423 C CA . ALA A 1 194 ? 17.270 -5.518 -23.846 1.00 82.44 194 ALA A CA 1
ATOM 1424 C C . ALA A 1 194 ? 16.399 -4.539 -23.044 1.00 82.44 194 ALA A C 1
ATOM 1426 O O . ALA A 1 194 ? 16.281 -4.665 -21.826 1.00 82.44 194 ALA A O 1
ATOM 1427 N N . SER A 1 195 ? 15.743 -3.595 -23.722 1.00 78.81 195 SER A N 1
ATOM 1428 C CA . SER A 1 195 ? 14.816 -2.659 -23.089 1.00 78.81 195 SER A CA 1
ATOM 1429 C C . SER A 1 195 ? 13.583 -3.359 -22.517 1.00 78.81 195 SER A C 1
ATOM 1431 O O . SER A 1 195 ? 13.195 -3.065 -21.391 1.00 78.81 195 SER A O 1
ATOM 1433 N N . LEU A 1 196 ? 13.005 -4.330 -23.232 1.00 77.50 196 LEU A N 1
ATOM 1434 C CA . LEU A 1 196 ? 11.878 -5.120 -22.728 1.00 77.50 196 LEU A CA 1
ATOM 1435 C C . LEU A 1 196 ? 12.271 -5.965 -21.507 1.00 77.50 196 LEU A C 1
ATOM 1437 O O . LEU A 1 196 ? 11.522 -6.026 -20.533 1.00 77.50 196 LEU A O 1
ATOM 1441 N N . ALA A 1 197 ? 13.463 -6.565 -21.529 1.00 75.94 197 ALA A N 1
ATOM 1442 C CA . ALA A 1 197 ? 13.998 -7.329 -20.405 1.00 75.94 197 ALA A CA 1
ATOM 1443 C C . ALA A 1 197 ? 14.254 -6.469 -19.155 1.00 75.94 197 ALA A C 1
ATOM 1445 O O . ALA A 1 197 ? 14.237 -7.004 -18.053 1.00 75.94 197 ALA A O 1
ATOM 1446 N N . ALA A 1 198 ? 14.483 -5.162 -19.322 1.00 72.94 198 ALA A N 1
ATOM 1447 C CA . ALA A 1 198 ? 14.609 -4.209 -18.221 1.00 72.94 198 ALA A CA 1
ATOM 1448 C C . ALA A 1 198 ? 13.254 -3.711 -17.675 1.00 72.94 198 ALA A C 1
ATOM 1450 O O . ALA A 1 198 ? 13.212 -3.236 -16.541 1.00 72.94 198 ALA A O 1
ATOM 1451 N N . LEU A 1 199 ? 12.164 -3.800 -18.457 1.00 72.06 199 LEU A N 1
ATOM 1452 C CA . LEU A 1 199 ? 10.788 -3.460 -18.046 1.00 72.06 199 LEU A CA 1
ATOM 1453 C C . LEU A 1 199 ? 10.130 -4.565 -17.217 1.00 72.06 199 LEU A C 1
ATOM 1455 O O . LEU A 1 199 ? 9.672 -4.333 -16.096 1.00 72.06 199 LEU A O 1
ATOM 1459 N N . ILE A 1 200 ? 10.156 -5.786 -17.757 1.00 74.94 200 ILE A N 1
ATOM 1460 C CA . ILE A 1 200 ? 10.175 -7.028 -16.968 1.00 74.94 200 ILE A CA 1
ATOM 1461 C C . ILE A 1 200 ? 11.356 -6.875 -15.985 1.00 74.94 200 ILE A C 1
ATOM 1463 O O . ILE A 1 200 ? 12.204 -6.061 -16.247 1.00 74.94 200 ILE A O 1
ATOM 1467 N N . ARG A 1 201 ? 11.530 -7.528 -14.849 1.00 72.06 201 ARG A N 1
ATOM 1468 C CA . ARG A 1 201 ? 12.692 -7.290 -13.951 1.00 72.06 201 ARG A CA 1
ATOM 1469 C C . ARG A 1 201 ? 12.826 -5.888 -13.319 1.00 72.06 201 ARG A C 1
ATOM 1471 O O . ARG A 1 201 ? 13.477 -5.779 -12.286 1.00 72.06 201 ARG A O 1
ATOM 1478 N N . SER A 1 202 ? 12.166 -4.834 -13.815 1.00 68.19 202 SER A N 1
ATOM 1479 C CA . SER A 1 202 ? 12.123 -3.519 -13.143 1.00 68.19 202 SER A CA 1
ATOM 1480 C C . SER A 1 202 ? 11.565 -3.625 -11.717 1.00 68.19 202 SER A C 1
ATOM 1482 O O . SER A 1 202 ? 11.901 -2.825 -10.845 1.00 68.19 202 SER A O 1
ATOM 1484 N N . TRP A 1 203 ? 10.757 -4.657 -11.460 1.00 63.12 203 TRP A N 1
ATOM 1485 C CA . TRP A 1 203 ? 10.225 -5.005 -10.147 1.00 63.12 203 TRP A CA 1
ATOM 1486 C C . TRP A 1 203 ? 11.272 -5.531 -9.152 1.00 63.12 203 TRP A C 1
ATOM 1488 O O . TRP A 1 203 ? 10.972 -5.533 -7.968 1.00 63.12 203 TRP A O 1
ATOM 1498 N N . GLU A 1 204 ? 12.467 -5.958 -9.584 1.00 65.06 204 GLU A N 1
ATOM 1499 C CA . GLU A 1 204 ? 13.551 -6.441 -8.698 1.00 65.06 204 GLU A CA 1
ATOM 1500 C C . GLU A 1 204 ? 14.399 -5.294 -8.123 1.00 65.06 204 GLU A C 1
ATOM 1502 O O . GLU A 1 204 ? 15.240 -5.496 -7.254 1.00 65.06 204 GLU A O 1
ATOM 1507 N N . LEU A 1 205 ? 14.212 -4.077 -8.634 1.00 62.72 205 LEU A N 1
ATOM 1508 C CA . LEU A 1 205 ? 14.995 -2.900 -8.254 1.00 62.72 205 LEU A CA 1
ATOM 1509 C C . LEU A 1 205 ? 14.643 -2.266 -6.892 1.00 62.72 205 LEU A C 1
ATOM 1511 O O . LEU A 1 205 ? 15.520 -1.593 -6.342 1.00 62.72 205 LEU A O 1
ATOM 1515 N N . PRO A 1 206 ? 13.426 -2.400 -6.322 1.00 65.88 206 PRO A N 1
ATOM 1516 C CA . PRO A 1 206 ? 13.158 -1.952 -4.962 1.00 65.88 206 PRO A CA 1
ATOM 1517 C C . PRO A 1 206 ? 13.869 -2.876 -3.970 1.00 65.88 206 PRO A C 1
ATOM 1519 O O . PRO A 1 206 ? 13.442 -3.998 -3.725 1.00 65.88 206 PRO A O 1
ATOM 1522 N N . ILE A 1 207 ? 14.955 -2.386 -3.382 1.00 77.12 207 ILE A N 1
ATOM 1523 C CA . ILE A 1 207 ? 15.669 -3.080 -2.309 1.00 77.12 207 ILE A CA 1
ATOM 1524 C C . ILE A 1 207 ? 15.154 -2.526 -0.978 1.00 77.12 207 ILE A C 1
ATOM 1526 O O . ILE A 1 207 ? 14.986 -1.311 -0.833 1.00 77.12 207 ILE A O 1
ATOM 1530 N N . ARG A 1 208 ? 14.886 -3.396 -0.001 1.00 84.38 208 ARG A N 1
ATOM 1531 C CA . ARG A 1 208 ? 14.526 -2.960 1.356 1.00 84.38 208 ARG A CA 1
ATOM 1532 C C . ARG A 1 208 ? 15.727 -2.309 2.036 1.00 84.38 208 ARG A C 1
ATOM 1534 O O . ARG A 1 208 ? 16.861 -2.759 1.886 1.00 84.38 208 ARG A O 1
ATOM 1541 N N . THR A 1 209 ? 15.485 -1.261 2.814 1.00 85.44 209 THR A N 1
ATOM 1542 C CA . THR A 1 209 ? 16.523 -0.706 3.691 1.00 85.44 209 THR A CA 1
ATOM 1543 C C . THR A 1 209 ? 16.796 -1.676 4.848 1.00 85.44 209 THR A C 1
ATOM 1545 O O . THR A 1 209 ? 15.953 -2.529 5.136 1.00 85.44 209 THR A O 1
ATOM 1548 N N . PRO A 1 210 ? 17.924 -1.554 5.574 1.00 83.88 210 PRO A N 1
ATOM 1549 C CA . PRO A 1 210 ? 18.162 -2.366 6.771 1.00 83.88 210 PRO A CA 1
ATOM 1550 C C . PRO A 1 210 ? 17.006 -2.296 7.783 1.00 83.88 210 PRO A C 1
ATOM 1552 O O . PRO A 1 210 ? 16.624 -3.307 8.368 1.00 83.88 210 PRO A O 1
ATOM 1555 N N . GLN A 1 211 ? 16.389 -1.118 7.927 1.00 85.69 211 GLN A N 1
ATOM 1556 C CA . GLN A 1 211 ? 15.209 -0.919 8.768 1.00 85.69 211 GLN A CA 1
ATOM 1557 C C . GLN A 1 211 ? 13.976 -1.660 8.223 1.00 85.69 211 GLN A C 1
ATOM 1559 O O . GLN A 1 211 ? 13.256 -2.292 8.996 1.00 85.69 211 GLN A O 1
ATOM 1564 N N . GLY A 1 212 ? 13.747 -1.625 6.905 1.00 86.88 212 GLY A N 1
ATOM 1565 C CA . GLY A 1 212 ? 12.686 -2.394 6.249 1.00 86.88 212 GLY A CA 1
ATOM 1566 C C . GLY A 1 212 ? 12.856 -3.902 6.414 1.00 86.88 212 GLY A C 1
ATOM 1567 O O . GLY A 1 212 ? 11.904 -4.594 6.768 1.00 86.88 212 GLY A O 1
ATOM 1568 N N . SER A 1 213 ? 14.078 -4.410 6.246 1.00 87.75 213 SER A N 1
ATOM 1569 C CA . SER A 1 213 ? 14.401 -5.823 6.468 1.00 87.75 213 SER A CA 1
ATOM 1570 C C . SER A 1 213 ? 14.176 -6.245 7.921 1.00 87.75 213 SER A C 1
ATOM 1572 O O . SER A 1 213 ? 13.579 -7.291 8.159 1.00 87.75 213 SER A O 1
ATOM 1574 N N . ALA A 1 214 ? 14.564 -5.415 8.895 1.00 87.88 214 ALA A N 1
ATOM 1575 C CA . ALA A 1 214 ? 14.311 -5.687 10.310 1.00 87.88 214 ALA A CA 1
ATOM 1576 C C . ALA A 1 214 ? 12.808 -5.749 10.635 1.00 87.88 214 ALA A C 1
ATOM 1578 O O . ALA A 1 214 ? 12.361 -6.662 11.329 1.00 87.88 214 ALA A O 1
ATOM 1579 N N . ARG A 1 215 ? 12.007 -4.816 10.099 1.00 90.19 215 ARG A N 1
ATOM 1580 C CA . ARG A 1 215 ? 10.544 -4.836 10.266 1.00 90.19 215 ARG A CA 1
ATOM 1581 C C . ARG A 1 215 ? 9.910 -6.056 9.617 1.00 90.19 215 ARG A C 1
ATOM 1583 O O . ARG A 1 215 ? 9.036 -6.671 10.217 1.00 90.19 215 ARG A O 1
ATOM 1590 N N . TRP A 1 216 ? 10.377 -6.436 8.434 1.00 91.62 216 TRP A N 1
ATOM 1591 C CA . TRP A 1 216 ? 9.901 -7.641 7.771 1.00 91.62 216 TRP A CA 1
ATOM 1592 C C . TRP A 1 216 ? 10.185 -8.901 8.600 1.00 91.62 216 TRP A C 1
ATOM 1594 O O . TRP A 1 216 ? 9.286 -9.718 8.775 1.00 91.62 216 TRP A O 1
ATOM 1604 N N . ILE A 1 217 ? 11.385 -9.022 9.184 1.00 90.12 217 ILE A N 1
ATOM 1605 C CA . ILE A 1 217 ? 11.742 -10.141 10.073 1.00 90.12 217 ILE A CA 1
ATOM 1606 C C . ILE A 1 217 ? 10.795 -10.213 11.279 1.00 90.12 217 ILE A C 1
ATOM 1608 O O . ILE A 1 217 ? 10.326 -11.302 11.595 1.00 90.12 217 ILE A O 1
ATOM 1612 N N . GLN A 1 218 ? 10.479 -9.078 11.916 1.00 89.31 218 GLN A N 1
ATOM 1613 C CA . GLN A 1 218 ? 9.528 -9.012 13.043 1.00 89.31 218 GLN A CA 1
ATOM 1614 C C . GLN A 1 218 ? 8.104 -9.439 12.651 1.00 89.31 218 GLN A C 1
ATOM 1616 O O . GLN A 1 218 ? 7.368 -10.025 13.439 1.00 89.31 218 GLN A O 1
ATOM 1621 N N . ILE A 1 219 ? 7.679 -9.123 11.429 1.00 91.25 219 ILE A N 1
ATOM 1622 C CA . ILE A 1 219 ? 6.350 -9.511 10.945 1.00 91.25 219 ILE A CA 1
ATOM 1623 C C . ILE A 1 219 ? 6.322 -11.004 10.620 1.00 91.25 219 ILE A C 1
ATOM 1625 O O . ILE A 1 219 ? 5.377 -11.699 10.987 1.00 91.25 219 ILE A O 1
ATOM 1629 N N . GLU A 1 220 ? 7.364 -11.517 9.968 1.00 91.06 220 GLU A N 1
ATOM 1630 C CA . GLU A 1 220 ? 7.477 -12.937 9.642 1.00 91.06 220 GLU A CA 1
ATOM 1631 C C . GLU A 1 220 ? 7.616 -13.799 10.908 1.00 91.06 220 GLU A C 1
ATOM 1633 O O . GLU A 1 220 ? 7.002 -14.866 10.993 1.00 91.06 220 GLU A O 1
ATOM 1638 N N . SER A 1 221 ? 8.345 -13.325 11.924 1.00 87.69 221 SER A N 1
ATOM 1639 C CA . SER A 1 221 ? 8.455 -13.997 13.223 1.00 87.69 221 SER A CA 1
ATOM 1640 C C . SER A 1 221 ? 7.109 -14.095 13.942 1.00 87.69 221 SER A C 1
ATOM 1642 O O . SER A 1 221 ? 6.765 -15.156 14.476 1.00 87.69 221 SER A O 1
ATOM 1644 N N . PHE A 1 222 ? 6.320 -13.018 13.905 1.00 88.69 222 PHE A N 1
ATOM 1645 C CA . PHE A 1 222 ? 4.975 -12.968 14.469 1.00 88.69 222 PHE A CA 1
ATOM 1646 C C . PHE A 1 222 ? 3.978 -13.837 13.692 1.00 88.69 222 PHE A C 1
ATOM 1648 O O . PHE A 1 222 ? 3.236 -14.621 14.280 1.00 88.69 222 PHE A O 1
ATOM 1655 N N . ARG A 1 223 ? 4.007 -13.801 12.356 1.00 90.44 223 ARG A N 1
ATOM 1656 C CA . ARG A 1 223 ? 3.169 -14.667 11.510 1.00 90.44 223 ARG A CA 1
ATOM 1657 C C . ARG A 1 223 ? 3.394 -16.147 11.823 1.00 90.44 223 ARG A C 1
ATOM 1659 O O . ARG A 1 223 ? 2.438 -16.914 11.940 1.00 90.44 223 ARG A O 1
ATOM 1666 N N . ARG A 1 224 ? 4.657 -16.551 12.000 1.00 89.69 224 ARG A N 1
ATOM 1667 C CA . ARG A 1 224 ? 5.022 -17.923 12.390 1.00 89.69 224 ARG A CA 1
ATOM 1668 C C . ARG A 1 224 ? 4.515 -18.291 13.782 1.00 89.69 224 ARG A C 1
ATOM 1670 O O . ARG A 1 224 ? 4.148 -19.446 13.990 1.00 89.69 224 ARG A O 1
ATOM 1677 N N . SER A 1 225 ? 4.478 -17.349 14.726 1.00 87.25 225 SER A N 1
ATOM 1678 C CA . SER A 1 225 ? 3.969 -17.624 16.074 1.00 87.25 225 SER A CA 1
ATOM 1679 C C . SER A 1 225 ? 2.454 -17.834 16.092 1.00 87.25 225 SER A C 1
ATOM 1681 O O . SER A 1 225 ? 2.003 -18.761 16.766 1.00 87.25 225 SER A O 1
ATOM 1683 N N . ILE A 1 226 ? 1.699 -17.069 15.293 1.00 86.81 226 ILE A N 1
ATOM 1684 C CA . ILE A 1 226 ? 0.259 -17.286 15.074 1.00 86.81 226 ILE A CA 1
ATOM 1685 C C . ILE A 1 226 ? 0.021 -18.652 14.424 1.00 86.81 226 ILE A C 1
ATOM 1687 O O . ILE A 1 226 ? -0.732 -19.465 14.951 1.00 86.81 226 ILE A O 1
ATOM 1691 N N . ALA A 1 227 ? 0.723 -18.967 13.333 1.00 87.31 227 ALA A N 1
ATOM 1692 C CA . ALA A 1 227 ? 0.560 -20.260 12.667 1.00 87.31 227 ALA A CA 1
ATOM 1693 C C . ALA A 1 227 ? 0.863 -21.446 13.611 1.00 87.31 227 ALA A C 1
ATOM 1695 O O . ALA A 1 227 ? 0.177 -22.468 13.598 1.00 87.31 227 ALA A O 1
ATOM 1696 N N . ALA A 1 228 ? 1.874 -21.305 14.476 1.00 84.44 228 ALA A N 1
ATOM 1697 C CA . ALA A 1 228 ? 2.243 -22.321 15.459 1.00 84.44 228 ALA A CA 1
ATOM 1698 C C . ALA A 1 228 ? 1.301 -22.396 16.677 1.00 84.44 228 ALA A C 1
ATOM 1700 O O . ALA A 1 228 ? 1.328 -23.398 17.404 1.00 84.44 228 ALA A O 1
ATOM 1701 N N . SER A 1 229 ? 0.530 -21.348 16.976 1.00 82.88 229 SER A N 1
ATOM 1702 C CA . SER A 1 229 ? -0.497 -21.388 18.021 1.00 82.88 229 SER A CA 1
ATOM 1703 C C . SER A 1 229 ? -1.791 -22.001 17.487 1.00 82.88 229 SER A C 1
ATOM 1705 O O . SER A 1 229 ? -2.333 -22.891 18.136 1.00 82.88 229 SER A O 1
ATOM 1707 N N . GLU A 1 230 ? -2.223 -21.636 16.279 1.00 78.88 230 GLU A N 1
ATOM 1708 C CA . GLU A 1 230 ? -3.405 -22.212 15.621 1.00 78.88 230 GLU A CA 1
ATOM 1709 C C . GLU A 1 230 ? -3.269 -23.725 15.418 1.00 78.88 230 GLU A C 1
ATOM 1711 O O . GLU A 1 230 ? -4.171 -24.480 15.776 1.00 78.88 230 GLU A O 1
ATOM 1716 N N . ALA A 1 231 ? -2.103 -24.197 14.964 1.00 72.12 231 ALA A N 1
ATOM 1717 C CA . ALA A 1 231 ? -1.835 -25.626 14.789 1.00 72.12 231 ALA A CA 1
ATOM 1718 C C . ALA A 1 231 ? -1.880 -26.445 16.097 1.00 72.12 231 ALA A C 1
ATOM 1720 O O . ALA A 1 231 ? -1.968 -27.668 16.049 1.00 72.12 231 ALA A O 1
ATOM 1721 N N . ARG A 1 232 ? -1.795 -25.800 17.271 1.00 67.75 232 ARG A N 1
ATOM 1722 C CA . ARG A 1 232 ? -1.936 -26.460 18.582 1.00 67.75 232 ARG A CA 1
ATOM 1723 C C . ARG A 1 232 ? -3.379 -26.513 19.087 1.00 67.75 232 ARG A C 1
ATOM 1725 O O . ARG A 1 232 ? -3.633 -27.210 20.067 1.00 67.75 232 ARG A O 1
ATOM 1732 N N . HIS A 1 233 ? -4.291 -25.775 18.458 1.00 57.44 233 HIS A N 1
ATOM 1733 C CA . HIS A 1 233 ? -5.698 -25.675 18.851 1.00 57.44 233 HIS A CA 1
ATOM 1734 C C . HIS A 1 233 ? -6.674 -26.297 17.835 1.00 57.44 233 HIS A C 1
ATOM 1736 O O . HIS A 1 233 ? -7.877 -26.283 18.092 1.00 57.44 233 HIS A O 1
ATOM 1742 N N . ALA A 1 234 ? -6.167 -26.846 16.726 1.00 52.38 234 ALA A N 1
ATOM 1743 C CA . ALA A 1 234 ? -6.907 -27.667 15.763 1.00 52.38 234 ALA A CA 1
ATOM 1744 C C . ALA A 1 234 ? -6.803 -29.162 16.110 1.00 52.38 234 ALA A C 1
ATOM 1746 O O . ALA A 1 234 ? -7.812 -29.875 15.912 1.00 52.38 234 ALA A O 1
#

pLDDT: mean 81.5, std 14.67, range [30.62, 96.44]

Radius of gyration: 25.18 Å; chains: 1; bounding box: 63×42×78 Å

Secondary structure (DSSP, 8-state):
-----HHHHTS----SS--------HHHHHHT-----S--TT--HHHHHHHHHTS--HHHHHHHHHHHHHTTSEEEEEETTEEEEEE-SSPPPHHHHHHHHHHTGGG-SEEETTS--HHHHHHHHHHHHHHHHHHHHTSSB-HHHHHHHHHHHHHHHHHHHHHHHHHHHHHHHHHHH-GGGHHHHHHHHHHHHHHHHHHTTGGG--PBPHHHHHHHHHHHHHHHHHHHHHTTT-